P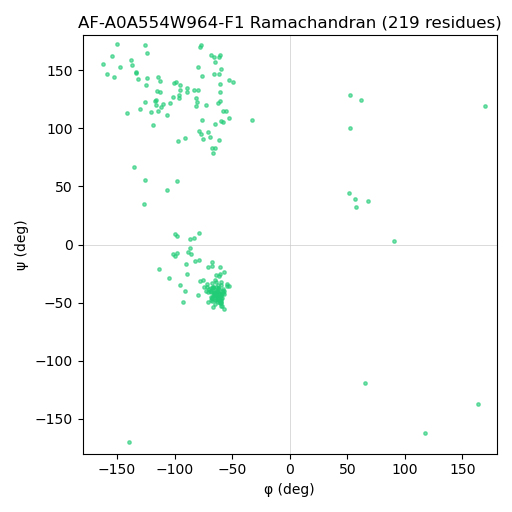rotein AF-A0A554W964-F1 (afdb_monomer)

Foldseek 3Di:
DDDDDDDDDPPPPPPPPPDPPPPPLDADDPVLLLVLLLQQLLVVLCCCCPVVVALAAEEEEAPDPNLVSNSVSVNVNSVVVVGHYHYDHDQALVSLLVSCVVPLVHQEYELSYDDPDDPVSSLSNVLSNLVSCLVSVRQHAYEYEPSCVVVQSLLVSVVVDVSSQVSQQPDQRYKYWDDPLVQQWIWIFRWGQHPVGIDGPDTPDIDRHDPSSSSSVVSND

Secondary structure (DSSP, 8-state):
-------------------------PPPPHHHHHHHHHHHHHHHHHHHHHTS--SS-EEEEES-HHHHHHHHHHHHHHHHTT---EEEEESSHHHHHHHHHHTTT-S-EEEE--TTS-HHHHHHHHHHHHHHHHHTT--S-EEEPHHHHHTTHHHHHHHH-HHHHHHHHT-S-EEEEEEETTTTEEEEEEEEEETTEEEEEEEEEEEEPPHHHHHHHHTT-

Structure (mmCIF, N/CA/C/O backbone):
data_AF-A0A554W964-F1
#
_entry.id   AF-A0A554W964-F1
#
loop_
_atom_site.group_PDB
_atom_site.id
_atom_site.type_symbol
_atom_site.label_atom_id
_atom_site.label_alt_id
_atom_site.label_comp_id
_atom_site.label_asym_id
_atom_site.label_entity_id
_atom_site.label_seq_id
_atom_site.pdbx_PDB_ins_code
_atom_site.Cartn_x
_atom_site.Cartn_y
_atom_site.Cartn_z
_atom_site.occupancy
_atom_site.B_iso_or_equiv
_atom_site.auth_seq_id
_atom_site.auth_comp_id
_atom_site.auth_asym_id
_atom_site.auth_atom_id
_atom_site.pdbx_PDB_model_num
ATOM 1 N N . MET A 1 1 ? 95.063 -21.681 -10.874 1.00 39.47 1 MET A N 1
ATOM 2 C CA . MET A 1 1 ? 93.617 -21.849 -11.147 1.00 39.47 1 MET A CA 1
ATOM 3 C C . MET A 1 1 ? 92.870 -20.907 -10.210 1.00 39.47 1 MET A C 1
ATOM 5 O O . MET A 1 1 ? 92.824 -21.172 -9.025 1.00 39.47 1 MET A O 1
ATOM 9 N N . ALA A 1 2 ? 92.632 -19.650 -10.588 1.00 40.03 2 ALA A N 1
ATOM 10 C CA . ALA A 1 2 ? 91.445 -19.199 -11.324 1.00 40.03 2 ALA A CA 1
ATOM 11 C C . ALA A 1 2 ? 90.130 -19.631 -10.646 1.00 40.03 2 ALA A C 1
ATOM 13 O O . ALA A 1 2 ? 89.716 -20.763 -10.838 1.00 40.03 2 ALA A O 1
ATOM 14 N N . PHE A 1 3 ? 89.471 -18.729 -9.909 1.00 36.38 3 PHE A N 1
ATOM 15 C CA . PHE A 1 3 ? 88.141 -18.246 -10.293 1.00 36.38 3 PHE A CA 1
ATOM 16 C C . PHE A 1 3 ? 87.825 -16.897 -9.637 1.00 36.38 3 PHE A C 1
ATOM 18 O O . PHE A 1 3 ? 88.310 -16.542 -8.568 1.00 36.38 3 PHE A O 1
ATOM 25 N N . ARG A 1 4 ? 87.068 -16.121 -10.400 1.00 39.47 4 ARG A N 1
ATOM 26 C CA . ARG A 1 4 ? 86.835 -14.682 -10.353 1.00 39.47 4 ARG A CA 1
ATOM 27 C C . ARG A 1 4 ? 85.360 -14.455 -9.982 1.00 39.47 4 ARG A C 1
ATOM 29 O O . ARG A 1 4 ? 84.527 -15.173 -10.512 1.00 39.47 4 ARG A O 1
ATOM 36 N N . VAL A 1 5 ? 85.103 -13.402 -9.194 1.00 40.41 5 VAL A N 1
ATOM 37 C CA . VAL A 1 5 ? 83.946 -12.465 -9.204 1.00 40.41 5 VAL A CA 1
ATOM 38 C C . VAL A 1 5 ? 82.524 -13.067 -9.165 1.00 40.41 5 VAL A C 1
ATOM 40 O O . VAL A 1 5 ? 82.147 -13.785 -10.078 1.00 40.41 5 VAL A O 1
ATOM 43 N N . ARG A 1 6 ? 81.659 -12.602 -8.243 1.00 38.16 6 ARG A N 1
ATOM 44 C CA . ARG A 1 6 ? 80.531 -11.689 -8.570 1.00 38.16 6 ARG A CA 1
ATOM 45 C C . ARG A 1 6 ? 79.514 -11.471 -7.441 1.00 38.16 6 ARG A C 1
ATOM 47 O O . ARG A 1 6 ? 78.820 -12.381 -7.023 1.00 38.16 6 ARG A O 1
ATOM 54 N N . THR A 1 7 ? 79.438 -10.185 -7.080 1.00 43.53 7 THR A N 1
ATOM 55 C CA . THR A 1 7 ? 78.242 -9.336 -6.922 1.00 43.53 7 THR A CA 1
ATOM 56 C C . THR A 1 7 ? 77.198 -9.707 -5.880 1.00 43.53 7 THR A C 1
ATOM 58 O O . THR A 1 7 ? 76.591 -10.770 -5.913 1.00 43.53 7 THR A O 1
ATOM 61 N N . GLY A 1 8 ? 76.950 -8.728 -5.009 1.00 42.34 8 GLY A N 1
ATOM 62 C CA . GLY A 1 8 ? 75.913 -8.763 -3.999 1.00 42.34 8 GLY A CA 1
ATOM 63 C C . GLY A 1 8 ? 74.500 -8.720 -4.568 1.00 42.34 8 GLY A C 1
ATOM 64 O O . GLY A 1 8 ? 74.263 -8.321 -5.707 1.00 42.34 8 GLY A O 1
ATOM 65 N N . ALA A 1 9 ? 73.567 -9.101 -3.708 1.00 40.53 9 ALA A N 1
ATOM 66 C CA . ALA A 1 9 ? 72.144 -8.933 -3.908 1.00 40.53 9 ALA A CA 1
ATOM 67 C C . ALA A 1 9 ? 71.622 -8.031 -2.784 1.00 40.53 9 ALA A C 1
ATOM 69 O O . ALA A 1 9 ? 71.473 -8.457 -1.641 1.00 40.53 9 ALA A O 1
ATOM 70 N N . VAL A 1 10 ? 71.376 -6.762 -3.113 1.00 46.19 10 VAL A N 1
ATOM 71 C CA . VAL A 1 10 ? 70.477 -5.902 -2.341 1.00 46.19 10 VAL A CA 1
ATOM 72 C C . VAL A 1 10 ? 69.065 -6.351 -2.704 1.00 46.19 10 VAL A C 1
ATOM 74 O O . VAL A 1 10 ? 68.608 -6.127 -3.823 1.00 46.19 10 VAL A O 1
ATOM 77 N N . ALA A 1 11 ? 68.390 -7.037 -1.785 1.00 42.22 11 ALA A N 1
ATOM 78 C CA . ALA A 1 11 ? 66.986 -7.389 -1.939 1.00 42.22 11 ALA A CA 1
ATOM 79 C C . ALA A 1 11 ? 66.125 -6.146 -1.658 1.00 42.22 11 ALA A C 1
ATOM 81 O O . ALA A 1 11 ? 65.818 -5.829 -0.511 1.00 42.22 11 ALA A O 1
ATOM 82 N N . LEU A 1 12 ? 65.762 -5.420 -2.717 1.00 40.25 12 LEU A N 1
ATOM 83 C CA . LEU A 1 12 ? 64.755 -4.365 -2.670 1.00 40.25 12 LEU A CA 1
ATOM 84 C C . LEU A 1 12 ? 63.370 -5.033 -2.681 1.00 40.25 12 LEU A C 1
ATOM 86 O O . LEU A 1 12 ? 62.868 -5.432 -3.732 1.00 40.25 12 LEU A O 1
ATOM 90 N N . ALA A 1 13 ? 62.758 -5.203 -1.511 1.00 45.16 13 ALA A N 1
ATOM 91 C CA . ALA A 1 13 ? 61.378 -5.664 -1.417 1.00 45.16 13 ALA A CA 1
ATOM 92 C C . ALA A 1 13 ? 60.424 -4.510 -1.781 1.00 45.16 13 ALA A C 1
ATOM 94 O O . ALA A 1 13 ? 60.013 -3.732 -0.923 1.00 45.16 13 ALA A O 1
ATOM 95 N N . LEU A 1 14 ? 60.070 -4.398 -3.067 1.00 43.66 14 LEU A N 1
ATOM 96 C CA . LEU A 1 14 ? 58.871 -3.674 -3.494 1.00 43.66 14 LEU A CA 1
ATOM 97 C C . LEU A 1 14 ? 57.641 -4.467 -3.033 1.00 43.66 14 LEU A C 1
ATOM 99 O O . LEU A 1 14 ? 57.153 -5.359 -3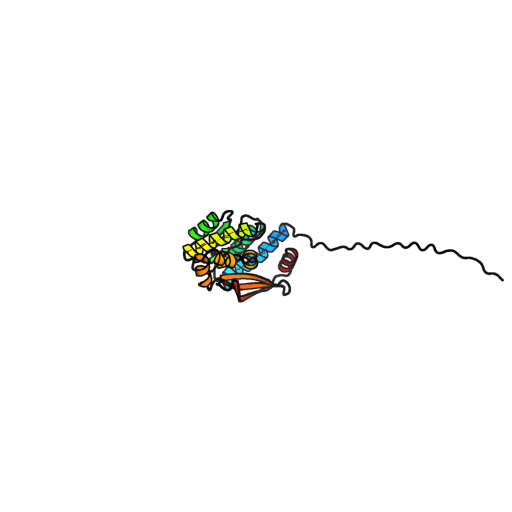.725 1.00 43.66 14 LEU A O 1
ATOM 103 N N . GLY A 1 15 ? 57.140 -4.139 -1.845 1.00 42.22 15 GLY A N 1
ATOM 104 C CA . GLY A 1 15 ? 55.806 -4.539 -1.419 1.00 42.22 15 GLY A CA 1
ATOM 105 C C . GLY A 1 15 ? 54.770 -3.751 -2.212 1.00 42.22 15 GLY A C 1
ATOM 106 O O . GLY A 1 15 ? 54.468 -2.608 -1.880 1.00 42.22 15 GLY A O 1
ATOM 107 N N . ALA A 1 16 ? 54.247 -4.355 -3.278 1.00 47.88 16 ALA A N 1
ATOM 108 C CA . ALA A 1 16 ? 53.088 -3.856 -3.998 1.00 47.88 16 ALA A CA 1
ATOM 109 C C . ALA A 1 16 ? 51.889 -3.788 -3.039 1.00 47.88 16 ALA A C 1
ATOM 111 O O . ALA A 1 16 ? 51.298 -4.809 -2.688 1.00 47.88 16 ALA A O 1
ATOM 112 N N . ALA A 1 17 ? 51.521 -2.576 -2.625 1.00 47.28 17 ALA A N 1
ATOM 113 C CA . ALA A 1 17 ? 50.208 -2.299 -2.065 1.00 47.28 17 ALA A CA 1
ATOM 114 C C . ALA A 1 17 ? 49.180 -2.461 -3.195 1.00 47.28 17 ALA A C 1
ATOM 116 O O . ALA A 1 17 ? 48.818 -1.506 -3.882 1.00 47.28 17 ALA A O 1
ATOM 117 N N . LEU A 1 18 ? 48.761 -3.704 -3.439 1.00 46.91 18 LEU A N 1
ATOM 118 C CA . LEU A 1 18 ? 47.595 -3.991 -4.259 1.00 46.91 18 LEU A CA 1
ATOM 119 C C . LEU A 1 18 ? 46.381 -3.431 -3.527 1.00 46.91 18 LEU A C 1
ATOM 121 O O . LEU A 1 18 ? 45.923 -3.963 -2.518 1.00 46.91 18 LEU A O 1
ATOM 125 N N . LEU A 1 19 ? 45.934 -2.297 -4.058 1.00 44.75 19 LEU A N 1
ATOM 126 C CA . LEU A 1 19 ? 44.661 -1.643 -3.830 1.00 44.75 19 LEU A CA 1
ATOM 127 C C . LEU A 1 19 ? 43.575 -2.693 -3.586 1.00 44.75 19 LEU A C 1
ATOM 129 O O . LEU A 1 19 ? 43.117 -3.362 -4.514 1.00 44.75 19 LEU A O 1
ATOM 133 N N . ALA A 1 20 ? 43.145 -2.810 -2.333 1.00 45.75 20 ALA A N 1
ATOM 134 C CA . ALA A 1 20 ? 41.862 -3.396 -1.999 1.00 45.75 20 ALA A CA 1
ATOM 135 C C . ALA A 1 20 ? 40.784 -2.478 -2.592 1.00 45.75 20 ALA A C 1
ATOM 137 O O . ALA A 1 20 ? 40.263 -1.581 -1.933 1.00 45.75 20 ALA A O 1
ATOM 138 N N . GLY A 1 21 ? 40.504 -2.664 -3.882 1.00 40.25 21 GLY A N 1
ATOM 139 C CA . GLY A 1 21 ? 39.352 -2.103 -4.561 1.00 40.25 21 GLY A CA 1
ATOM 140 C C . GLY A 1 21 ? 38.104 -2.756 -3.993 1.00 40.25 21 GLY A C 1
ATOM 141 O O . GLY A 1 21 ? 37.547 -3.672 -4.590 1.00 40.25 21 GLY A O 1
ATOM 142 N N . GLY A 1 22 ? 37.680 -2.302 -2.814 1.00 41.16 22 GLY A N 1
ATOM 143 C CA . GLY A 1 22 ? 36.314 -2.496 -2.372 1.00 41.16 22 GLY A CA 1
ATOM 144 C C . GLY A 1 22 ? 35.431 -1.847 -3.424 1.00 41.16 22 GLY A C 1
ATOM 145 O O . GLY A 1 22 ? 35.386 -0.623 -3.524 1.00 41.16 22 GLY A O 1
ATOM 146 N N . ALA A 1 23 ? 34.784 -2.659 -4.257 1.00 44.94 23 ALA A N 1
ATOM 147 C CA . ALA A 1 23 ? 33.728 -2.196 -5.133 1.00 44.94 23 ALA A CA 1
ATOM 148 C C . ALA A 1 23 ? 32.614 -1.646 -4.235 1.00 44.94 23 ALA A C 1
ATOM 150 O O . ALA A 1 23 ? 31.741 -2.382 -3.780 1.00 44.94 23 ALA A O 1
ATOM 151 N N . HIS A 1 24 ? 32.676 -0.352 -3.916 1.00 50.84 24 HIS A N 1
ATOM 152 C CA . HIS A 1 24 ? 31.538 0.349 -3.356 1.00 50.84 24 HIS A CA 1
ATOM 153 C C . HIS A 1 24 ? 30.412 0.193 -4.368 1.00 50.84 24 HIS A C 1
ATOM 155 O O . HIS A 1 24 ? 30.527 0.652 -5.505 1.00 50.84 24 HIS A O 1
ATOM 161 N N . ALA A 1 25 ? 29.350 -0.509 -3.972 1.00 60.88 25 ALA A N 1
ATOM 162 C CA . ALA A 1 25 ? 28.133 -0.577 -4.757 1.00 60.88 25 ALA A CA 1
ATOM 163 C C . ALA A 1 25 ? 27.708 0.865 -5.055 1.00 60.88 25 ALA A C 1
ATOM 165 O O . ALA A 1 25 ? 27.349 1.619 -4.152 1.00 60.88 25 ALA A O 1
ATOM 166 N N . GLN A 1 26 ? 27.845 1.277 -6.316 1.00 73.62 26 GLN A N 1
ATOM 167 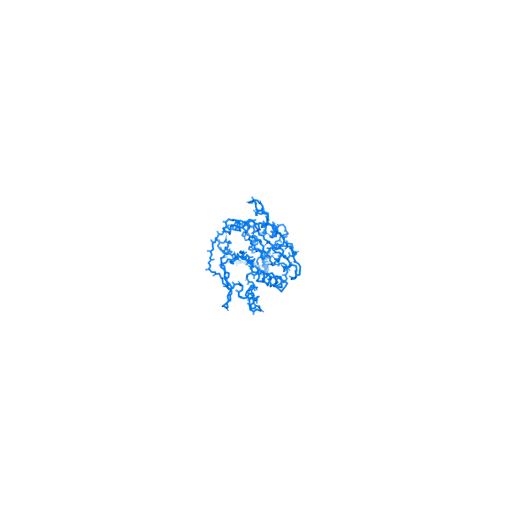C CA . GLN A 1 26 ? 27.566 2.646 -6.715 1.00 73.62 26 GLN A CA 1
ATOM 168 C C . GLN A 1 26 ? 26.091 2.935 -6.438 1.00 73.62 26 GLN A C 1
ATOM 170 O O . GLN A 1 26 ? 25.212 2.242 -6.976 1.00 73.62 26 GLN A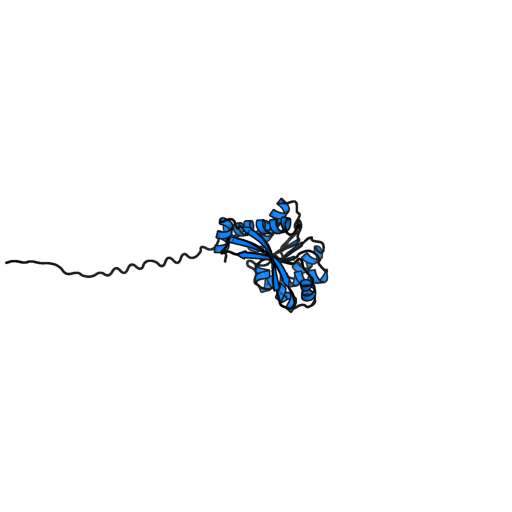 O 1
ATOM 175 N N . ALA A 1 27 ? 25.839 3.958 -5.615 1.00 84.31 27 ALA A N 1
ATOM 176 C CA . ALA A 1 27 ? 24.499 4.448 -5.330 1.00 84.31 27 ALA A CA 1
ATOM 177 C C . ALA A 1 27 ? 23.739 4.667 -6.645 1.00 84.31 27 ALA A C 1
ATOM 179 O O . ALA A 1 27 ? 24.317 5.110 -7.642 1.00 84.31 27 ALA A O 1
ATOM 180 N N . LEU A 1 28 ? 22.453 4.316 -6.667 1.00 90.44 28 LEU A N 1
ATOM 181 C CA . LEU A 1 28 ? 21.643 4.502 -7.867 1.00 90.44 28 LEU A CA 1
ATOM 182 C C . LEU A 1 28 ? 21.598 5.990 -8.242 1.00 90.44 28 LEU A C 1
ATOM 184 O O . LEU A 1 28 ? 21.270 6.834 -7.404 1.00 90.44 28 LEU A O 1
ATOM 188 N N . SER A 1 29 ? 21.857 6.292 -9.513 1.00 93.38 29 SER A N 1
ATOM 189 C CA . SER A 1 29 ? 21.588 7.608 -10.097 1.00 93.38 29 SER A CA 1
ATOM 190 C C . SER A 1 29 ? 20.097 7.954 -10.016 1.00 93.38 29 SER A C 1
ATOM 192 O O . SER A 1 29 ? 19.249 7.077 -9.855 1.00 93.38 29 SER A O 1
ATOM 194 N N . LEU A 1 30 ? 19.737 9.230 -10.182 1.00 91.00 30 LEU A N 1
ATOM 195 C CA . LEU A 1 30 ? 18.331 9.648 -10.144 1.00 91.00 30 LEU A CA 1
ATOM 196 C C . LEU A 1 30 ? 17.466 8.907 -11.182 1.00 91.00 30 LEU A C 1
ATOM 198 O O . LEU A 1 30 ? 16.373 8.443 -10.859 1.00 91.00 30 LEU A O 1
ATOM 202 N N . GLY A 1 31 ? 17.977 8.734 -12.405 1.00 94.06 31 GLY A N 1
ATOM 203 C CA . GLY A 1 31 ? 17.284 7.979 -13.453 1.00 94.06 31 GLY A CA 1
ATOM 204 C C . GLY A 1 31 ? 17.087 6.508 -13.083 1.00 94.06 31 GLY A C 1
ATOM 205 O O . GLY A 1 31 ? 16.008 5.960 -13.284 1.00 94.06 31 GLY A O 1
ATOM 206 N N . GLU A 1 32 ? 18.088 5.880 -12.465 1.00 95.50 32 GLU A N 1
ATOM 207 C CA . GLU A 1 32 ? 17.987 4.509 -11.952 1.00 95.50 32 GLU A CA 1
ATOM 208 C C . GLU A 1 32 ? 17.003 4.395 -10.785 1.00 95.50 32 GLU A C 1
ATOM 210 O O . GLU A 1 32 ? 16.259 3.414 -10.696 1.00 95.50 32 GLU A O 1
ATOM 215 N N . GLN A 1 33 ? 16.952 5.410 -9.916 1.00 93.31 33 GLN A N 1
ATOM 216 C CA . GLN A 1 33 ? 15.963 5.467 -8.850 1.00 93.31 33 GLN A CA 1
ATOM 217 C C . GLN A 1 33 ? 14.554 5.479 -9.465 1.00 93.31 33 GLN A C 1
ATOM 219 O O . GLN A 1 33 ? 13.736 4.635 -9.103 1.00 93.31 33 GLN A O 1
ATOM 224 N N . PHE A 1 34 ? 14.267 6.345 -10.437 1.00 94.94 34 PHE A N 1
ATOM 225 C CA . PHE A 1 34 ? 12.952 6.365 -11.086 1.00 94.94 34 PHE A CA 1
ATOM 226 C C . PHE A 1 34 ? 12.662 5.109 -11.908 1.00 94.94 34 PHE A C 1
ATOM 228 O O . PHE A 1 34 ? 11.548 4.597 -11.834 1.00 94.94 34 PHE A O 1
ATOM 235 N N . ALA A 1 35 ? 13.652 4.540 -12.597 1.00 96.56 35 ALA A N 1
ATOM 236 C CA . ALA A 1 35 ? 13.484 3.285 -13.324 1.00 96.56 35 ALA A CA 1
ATOM 237 C C . ALA A 1 35 ? 13.065 2.136 -12.393 1.00 96.56 35 ALA A C 1
ATOM 239 O O . ALA A 1 35 ? 12.134 1.398 -12.709 1.00 96.56 35 ALA A O 1
ATOM 240 N N . LEU A 1 36 ? 13.684 2.016 -11.211 1.00 94.9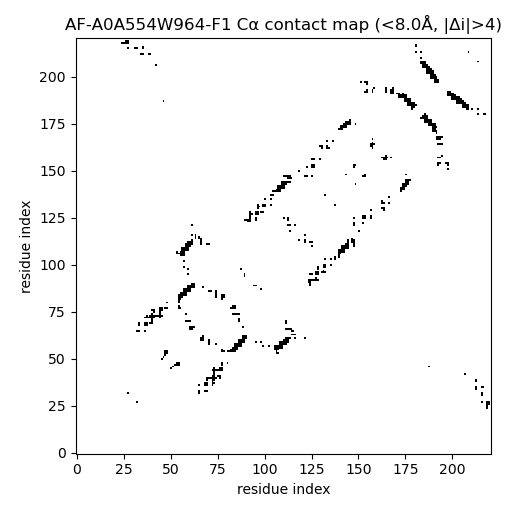4 36 LEU A N 1
ATOM 241 C CA . LEU A 1 36 ? 13.291 1.024 -10.205 1.00 94.94 36 LEU A CA 1
ATOM 242 C C . LEU A 1 36 ? 11.814 1.175 -9.801 1.00 94.94 36 LEU A C 1
ATOM 244 O O . LEU A 1 36 ? 11.111 0.174 -9.642 1.00 94.94 36 LEU A O 1
ATOM 248 N N . ARG A 1 37 ? 11.325 2.412 -9.655 1.00 95.25 37 ARG A N 1
ATOM 249 C CA . ARG A 1 37 ? 9.938 2.691 -9.246 1.00 95.25 37 ARG A CA 1
ATOM 250 C C . ARG A 1 37 ? 8.971 2.504 -10.403 1.00 95.25 37 ARG A C 1
ATOM 252 O O . ARG A 1 37 ? 7.874 2.024 -10.163 1.00 95.25 37 ARG A O 1
ATOM 259 N N . GLY A 1 38 ? 9.411 2.762 -11.632 1.00 96.50 38 GLY A N 1
ATOM 260 C CA . GLY A 1 38 ? 8.704 2.386 -12.852 1.00 96.50 38 GLY A CA 1
ATOM 261 C C . GLY A 1 38 ? 8.451 0.881 -12.920 1.00 96.50 38 GLY A C 1
ATOM 262 O O . GLY A 1 38 ? 7.299 0.469 -12.994 1.00 96.50 38 GLY A O 1
ATOM 263 N N . TYR A 1 39 ? 9.499 0.054 -12.808 1.00 95.69 39 TYR A N 1
ATOM 264 C CA . TYR A 1 39 ? 9.343 -1.409 -12.816 1.00 95.69 39 TYR A CA 1
ATOM 265 C C . TYR A 1 39 ? 8.463 -1.902 -11.665 1.00 95.69 39 TYR A C 1
ATOM 267 O O . TYR A 1 39 ? 7.526 -2.667 -11.875 1.00 95.69 39 TYR A O 1
ATOM 275 N N . THR A 1 40 ? 8.741 -1.438 -10.445 1.00 94.31 40 THR A N 1
ATOM 276 C CA . THR A 1 40 ? 8.002 -1.873 -9.252 1.00 94.31 40 THR A CA 1
ATOM 277 C C . THR A 1 40 ? 6.538 -1.431 -9.310 1.00 94.31 40 THR A C 1
ATOM 279 O O . THR A 1 40 ? 5.640 -2.206 -8.989 1.00 94.31 40 THR A O 1
ATOM 282 N N . GLY A 1 41 ? 6.283 -0.198 -9.750 1.00 95.31 41 GLY A N 1
ATOM 283 C CA . GLY A 1 41 ? 4.940 0.352 -9.871 1.00 95.31 41 GLY A CA 1
ATOM 284 C C . GLY A 1 41 ? 4.136 -0.323 -10.972 1.00 95.31 41 GLY A C 1
ATOM 285 O O . GLY A 1 41 ? 2.987 -0.677 -10.740 1.00 95.31 41 GLY A O 1
ATOM 286 N N . GLN A 1 42 ? 4.750 -0.610 -12.121 1.00 95.50 42 GLN A N 1
ATOM 287 C CA . GLN A 1 42 ? 4.118 -1.388 -13.187 1.00 95.50 42 GLN A CA 1
ATOM 288 C C . GLN A 1 42 ? 3.754 -2.805 -12.721 1.00 95.50 42 GLN A C 1
ATOM 290 O O . GLN A 1 42 ? 2.649 -3.283 -12.993 1.00 95.50 42 GLN A O 1
ATOM 295 N N . ALA A 1 43 ? 4.635 -3.469 -11.971 1.00 93.81 43 ALA A N 1
ATOM 296 C CA . ALA A 1 43 ? 4.333 -4.781 -11.413 1.00 93.81 43 ALA A CA 1
ATOM 297 C C . ALA A 1 43 ? 3.145 -4.710 -10.438 1.00 93.81 43 ALA A C 1
ATOM 299 O O . ALA A 1 43 ? 2.182 -5.460 -10.586 1.00 93.81 43 ALA A O 1
ATOM 300 N N . PHE A 1 44 ? 3.159 -3.777 -9.481 1.00 93.12 44 PHE A N 1
ATOM 301 C CA . PHE A 1 44 ? 2.097 -3.674 -8.472 1.00 93.12 44 PHE A CA 1
ATOM 302 C C . PHE A 1 44 ? 0.771 -3.147 -9.022 1.00 93.12 44 PHE A C 1
ATOM 304 O O . PHE A 1 44 ? -0.279 -3.630 -8.608 1.00 93.12 44 PHE A O 1
ATOM 311 N N . GLY A 1 45 ? 0.790 -2.235 -9.995 1.00 94.62 45 GLY A N 1
ATOM 312 C CA . GLY A 1 45 ? -0.418 -1.831 -10.715 1.00 94.62 45 GLY A CA 1
ATOM 313 C C . GLY A 1 45 ? -1.037 -3.000 -11.487 1.00 94.62 45 GLY A C 1
ATOM 314 O O . GLY A 1 45 ? -2.253 -3.167 -11.486 1.00 94.62 45 GLY A O 1
ATOM 315 N N . SER A 1 46 ? -0.209 -3.877 -12.070 1.00 93.25 46 SER A N 1
ATOM 316 C CA . SER A 1 46 ? -0.706 -5.094 -12.729 1.00 93.25 46 SER A CA 1
ATOM 317 C C . SER A 1 46 ? -1.289 -6.087 -11.730 1.00 93.25 46 SER A C 1
ATOM 319 O O . SER A 1 46 ? -2.344 -6.646 -11.986 1.00 93.25 46 SER A O 1
ATOM 321 N N . VAL A 1 47 ? -0.661 -6.260 -10.566 1.00 91.00 47 VAL A N 1
ATOM 322 C CA . VAL A 1 47 ? -1.210 -7.081 -9.475 1.00 91.00 47 VAL A CA 1
ATOM 323 C C . VAL A 1 47 ? -2.576 -6.555 -9.028 1.00 91.00 47 VAL A C 1
ATOM 325 O O . VAL A 1 47 ? -3.517 -7.333 -8.901 1.00 91.00 47 VAL A O 1
ATOM 328 N N . MET A 1 48 ? -2.721 -5.245 -8.825 1.00 93.06 48 MET A N 1
ATOM 329 C CA . MET A 1 48 ? -4.007 -4.660 -8.437 1.00 93.06 48 MET A CA 1
ATOM 330 C C . MET A 1 48 ? -5.093 -4.936 -9.486 1.00 93.06 48 MET A C 1
ATOM 332 O O . MET A 1 48 ? -6.143 -5.480 -9.145 1.00 93.06 48 MET A O 1
ATOM 336 N N . ALA A 1 49 ? -4.817 -4.672 -10.763 1.00 93.31 49 ALA A N 1
ATOM 337 C CA . ALA A 1 49 ? -5.796 -4.904 -11.822 1.00 93.31 49 ALA A CA 1
ATOM 338 C C . ALA A 1 49 ? -6.091 -6.391 -12.069 1.00 93.31 49 ALA A C 1
ATOM 340 O O . ALA A 1 49 ? -7.245 -6.792 -12.204 1.00 93.31 49 ALA A O 1
ATOM 341 N N . ASP A 1 50 ? -5.060 -7.231 -12.132 1.00 91.31 50 ASP A N 1
ATOM 342 C CA . ASP A 1 50 ? -5.195 -8.597 -12.635 1.00 91.31 50 ASP A CA 1
ATOM 343 C C . ASP A 1 50 ? -5.513 -9.597 -11.527 1.00 91.31 50 ASP A C 1
ATOM 345 O O . ASP A 1 50 ? -6.330 -10.494 -11.742 1.00 91.31 50 ASP A O 1
ATOM 349 N N . LEU A 1 51 ? -4.892 -9.446 -10.355 1.00 87.62 51 LEU A N 1
ATOM 350 C CA . LEU A 1 51 ? -5.065 -10.355 -9.222 1.00 87.62 51 LEU A CA 1
ATOM 351 C C . LEU A 1 51 ? -6.168 -9.871 -8.284 1.00 87.62 51 LEU A C 1
ATOM 353 O O . LEU A 1 51 ? -7.050 -10.649 -7.932 1.00 87.62 51 LEU A O 1
ATOM 357 N N . MET A 1 52 ? -6.128 -8.596 -7.885 1.00 88.56 52 MET A N 1
ATOM 358 C CA . MET A 1 52 ? -7.121 -8.043 -6.956 1.00 88.56 52 MET A CA 1
ATOM 359 C C . MET A 1 52 ? -8.419 -7.631 -7.660 1.00 88.56 52 MET A C 1
ATOM 361 O O . MET A 1 52 ? -9.419 -7.425 -6.980 1.00 88.56 52 MET A O 1
ATOM 365 N N . LYS A 1 53 ? -8.416 -7.542 -9.001 1.00 92.06 53 LYS A N 1
ATOM 366 C CA . LYS A 1 53 ? -9.541 -7.047 -9.815 1.00 92.06 53 LYS A CA 1
ATOM 367 C C . LYS A 1 53 ? -9.966 -5.629 -9.423 1.00 92.06 53 LYS A C 1
ATOM 369 O O . LYS A 1 53 ? -11.150 -5.314 -9.386 1.00 92.06 53 LYS A O 1
ATOM 374 N N . VAL A 1 54 ? -8.976 -4.787 -9.128 1.00 92.50 54 VAL A N 1
ATOM 375 C CA . VAL A 1 54 ? -9.142 -3.381 -8.750 1.00 92.50 54 VAL A CA 1
ATOM 376 C C . VAL A 1 54 ? -8.495 -2.509 -9.820 1.00 92.50 54 VAL A C 1
ATOM 378 O O . VAL A 1 54 ? -7.287 -2.581 -10.036 1.00 92.50 54 VAL A O 1
ATOM 381 N N . ASP A 1 55 ? -9.284 -1.648 -10.447 1.00 89.00 55 ASP A N 1
ATOM 382 C CA . ASP A 1 55 ? -8.853 -0.737 -11.509 1.00 89.00 55 ASP A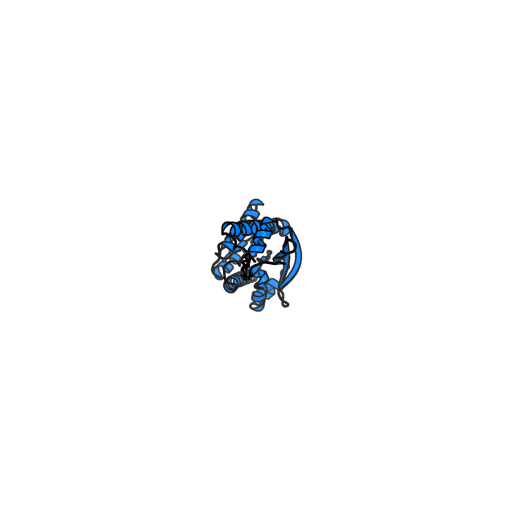 CA 1
ATOM 383 C C . ASP A 1 55 ? -8.726 0.727 -11.042 1.00 89.00 55 ASP A C 1
ATOM 385 O O . ASP A 1 55 ? -7.857 1.449 -11.531 1.00 89.00 55 ASP A O 1
ATOM 389 N N . SER A 1 56 ? -9.506 1.148 -10.041 1.00 95.50 56 SER A N 1
ATOM 390 C CA . SER A 1 56 ? -9.553 2.548 -9.579 1.00 95.50 56 SER A CA 1
ATOM 391 C C . SER A 1 56 ? -9.302 2.740 -8.074 1.00 95.50 56 SER A C 1
ATOM 393 O O . SER A 1 56 ? -10.137 3.314 -7.376 1.00 95.50 56 SER A O 1
ATOM 395 N N . PRO A 1 57 ? -8.172 2.262 -7.518 1.00 97.62 57 PRO A N 1
ATOM 396 C CA . PRO A 1 57 ? -7.849 2.440 -6.104 1.00 97.62 57 PRO A CA 1
ATOM 397 C C . PRO A 1 57 ? -7.631 3.910 -5.720 1.00 97.62 57 PRO A C 1
ATOM 399 O O . PRO A 1 57 ? -7.186 4.727 -6.530 1.00 97.62 57 PRO A O 1
ATOM 402 N N . LEU A 1 58 ? -7.813 4.208 -4.433 1.00 98.56 58 LEU A N 1
ATOM 403 C CA . LEU A 1 58 ? -7.163 5.343 -3.786 1.00 98.56 58 LEU A CA 1
ATOM 404 C C . LEU A 1 58 ? -5.732 4.941 -3.404 1.00 98.56 58 LEU A C 1
ATOM 406 O O . LEU A 1 58 ? -5.526 4.033 -2.599 1.00 98.56 58 LEU A O 1
ATOM 410 N N . ILE A 1 59 ? -4.739 5.638 -3.944 1.00 98.50 59 ILE A N 1
ATOM 411 C CA . ILE A 1 59 ? -3.320 5.462 -3.642 1.00 98.50 59 ILE A CA 1
ATOM 412 C C . ILE A 1 59 ? -2.855 6.641 -2.789 1.00 98.50 59 ILE A C 1
ATOM 414 O O . ILE A 1 59 ? -2.751 7.770 -3.267 1.00 98.50 59 ILE A O 1
ATOM 418 N N . LEU A 1 60 ? -2.545 6.370 -1.525 1.00 98.50 60 LEU A N 1
ATOM 419 C CA . LEU A 1 60 ? -1.967 7.344 -0.609 1.00 98.50 60 LEU A CA 1
ATOM 420 C C . LEU A 1 60 ? -0.448 7.219 -0.592 1.00 98.50 60 LEU A C 1
ATOM 422 O O . LEU A 1 60 ? 0.088 6.122 -0.453 1.00 98.50 60 LEU A O 1
ATOM 426 N N . THR A 1 61 ? 0.249 8.343 -0.702 1.00 97.62 61 THR A N 1
ATOM 427 C CA . THR A 1 61 ? 1.716 8.412 -0.655 1.00 97.62 61 THR A CA 1
ATOM 428 C C . THR A 1 61 ? 2.167 9.599 0.187 1.00 97.62 61 THR A C 1
ATOM 430 O O . THR A 1 61 ? 1.420 10.558 0.368 1.00 97.62 61 THR A O 1
ATOM 433 N N . ASN A 1 62 ? 3.405 9.565 0.683 1.00 94.12 62 ASN A N 1
ATOM 434 C CA . ASN A 1 62 ? 4.050 10.778 1.190 1.00 94.12 62 ASN A CA 1
ATOM 435 C C . ASN A 1 62 ? 4.545 11.660 0.025 1.00 94.12 62 ASN A C 1
ATOM 437 O O . ASN A 1 62 ? 4.554 11.233 -1.131 1.00 94.12 62 ASN A O 1
ATOM 441 N N . GLN A 1 63 ? 4.994 12.878 0.335 1.00 92.75 63 GLN A N 1
ATOM 442 C CA . GLN A 1 63 ? 5.476 13.860 -0.651 1.00 92.75 63 GLN A CA 1
ATOM 443 C C . GLN A 1 63 ? 6.915 13.618 -1.152 1.00 92.75 63 GLN A C 1
ATOM 445 O O . GLN A 1 63 ? 7.484 14.462 -1.844 1.00 92.75 63 GLN A O 1
ATOM 450 N N . THR A 1 64 ? 7.535 12.478 -0.833 1.00 91.38 64 THR A N 1
ATOM 451 C CA . THR A 1 64 ? 8.905 12.194 -1.290 1.00 91.38 64 THR A CA 1
ATOM 452 C C . THR A 1 64 ? 8.921 11.787 -2.760 1.00 91.38 64 THR A C 1
ATOM 454 O O . THR A 1 64 ? 8.023 11.092 -3.237 1.00 91.38 64 THR A O 1
ATOM 457 N N . SER A 1 65 ? 9.968 12.168 -3.496 1.00 89.19 65 SER A N 1
ATOM 458 C CA . SER A 1 65 ? 10.064 11.886 -4.936 1.00 89.19 65 SER A CA 1
ATOM 459 C C . SER A 1 65 ? 10.035 10.384 -5.242 1.00 89.19 65 SER A C 1
ATOM 461 O O . SER A 1 65 ? 9.441 9.946 -6.229 1.00 89.19 65 SER A O 1
ATOM 463 N N . ILE A 1 66 ? 10.625 9.565 -4.370 1.00 90.69 66 ILE A N 1
ATOM 464 C CA . ILE A 1 66 ? 10.647 8.109 -4.513 1.00 90.69 66 ILE A CA 1
ATOM 465 C C . ILE A 1 66 ? 9.254 7.488 -4.328 1.00 90.69 66 ILE A C 1
ATOM 467 O O . ILE A 1 66 ? 8.855 6.664 -5.148 1.00 90.69 66 ILE A O 1
ATOM 471 N N . CYS A 1 67 ? 8.501 7.850 -3.288 1.00 91.25 67 CYS A N 1
ATOM 472 C CA . CYS A 1 67 ? 7.170 7.268 -3.088 1.00 91.25 67 CYS A CA 1
ATOM 473 C C . CYS A 1 67 ? 6.162 7.806 -4.106 1.00 91.25 67 CYS A C 1
ATOM 475 O O . CYS A 1 67 ? 5.420 7.018 -4.688 1.00 91.25 67 CYS A O 1
ATOM 477 N N . SER A 1 68 ? 6.221 9.102 -4.422 1.00 92.38 68 SER A N 1
ATOM 478 C CA . SER A 1 68 ? 5.377 9.707 -5.455 1.00 92.38 68 SER A CA 1
ATOM 479 C C . SER A 1 68 ? 5.632 9.107 -6.839 1.00 92.38 68 SER A C 1
ATOM 481 O O . SER A 1 68 ? 4.679 8.823 -7.560 1.00 92.38 68 SER A O 1
ATOM 483 N N . SER A 1 69 ? 6.892 8.839 -7.211 1.00 94.94 69 SER A N 1
ATOM 484 C CA . SER A 1 69 ? 7.195 8.169 -8.490 1.00 94.94 69 SER A CA 1
ATOM 485 C C . SER A 1 69 ? 6.699 6.722 -8.531 1.00 94.94 69 SER A C 1
ATOM 487 O O . SER A 1 69 ? 6.208 6.283 -9.569 1.00 94.94 69 SER A O 1
ATOM 489 N N . LEU A 1 70 ? 6.760 5.988 -7.413 1.00 95.81 70 LEU A N 1
ATOM 490 C CA . LEU A 1 70 ? 6.177 4.647 -7.316 1.00 95.81 70 LEU A CA 1
ATOM 491 C C . LEU A 1 70 ? 4.651 4.688 -7.456 1.00 95.81 70 LEU A C 1
ATOM 493 O O . LEU A 1 70 ? 4.101 3.963 -8.280 1.00 95.81 70 LEU A O 1
ATOM 497 N N . ALA A 1 71 ? 3.980 5.543 -6.682 1.00 97.00 71 ALA A N 1
ATOM 498 C CA . ALA A 1 71 ? 2.530 5.706 -6.721 1.00 97.00 71 ALA A CA 1
ATOM 499 C C . ALA A 1 71 ? 2.047 6.133 -8.116 1.00 97.00 71 ALA A C 1
ATOM 501 O O . ALA A 1 71 ? 1.097 5.558 -8.644 1.00 97.00 71 ALA A O 1
ATOM 502 N N . GLY A 1 72 ? 2.753 7.072 -8.753 1.00 97.38 72 GLY A N 1
ATOM 503 C CA . GLY A 1 72 ? 2.486 7.490 -10.127 1.00 97.38 72 GLY A CA 1
ATOM 504 C C . GLY A 1 72 ? 2.661 6.356 -11.141 1.00 97.38 72 GLY A C 1
ATOM 505 O O . GLY A 1 72 ? 1.808 6.180 -12.004 1.00 97.38 72 GLY A O 1
ATOM 506 N N . ALA A 1 73 ? 3.711 5.538 -11.021 1.00 97.75 73 ALA A N 1
ATOM 507 C CA . ALA A 1 73 ? 3.917 4.384 -11.901 1.00 97.75 73 ALA A CA 1
ATOM 508 C C . ALA A 1 73 ? 2.848 3.291 -11.712 1.00 97.75 73 ALA A C 1
ATOM 510 O O . ALA A 1 73 ? 2.408 2.690 -12.691 1.00 97.75 73 ALA A O 1
ATOM 511 N N . MET A 1 74 ? 2.396 3.058 -10.473 1.00 97.50 74 MET A N 1
ATOM 512 C CA . MET A 1 74 ? 1.254 2.177 -10.194 1.00 97.50 74 MET A CA 1
ATOM 513 C C . MET A 1 74 ? -0.017 2.697 -10.866 1.00 97.50 74 MET A C 1
ATOM 515 O O . MET A 1 74 ? -0.689 1.949 -11.574 1.00 97.50 74 MET A O 1
ATOM 519 N N . ALA A 1 75 ? -0.313 3.987 -10.686 1.00 97.88 75 ALA A N 1
ATOM 520 C CA . ALA A 1 75 ? -1.474 4.630 -11.284 1.00 97.88 75 ALA A CA 1
ATOM 521 C C . ALA A 1 75 ? -1.433 4.586 -12.818 1.00 97.88 75 ALA A C 1
ATOM 523 O O . ALA A 1 75 ? -2.423 4.228 -13.447 1.00 97.88 75 ALA A O 1
ATOM 524 N N . ALA A 1 76 ? -0.278 4.870 -13.425 1.00 98.06 76 ALA A N 1
ATOM 525 C CA . ALA A 1 76 ? -0.101 4.817 -14.874 1.00 98.06 76 ALA A CA 1
ATOM 526 C C . ALA A 1 76 ? -0.396 3.422 -15.444 1.00 98.06 76 ALA A C 1
ATOM 528 O O . ALA A 1 76 ? -1.036 3.304 -16.487 1.00 98.06 76 ALA A O 1
ATOM 529 N N . GLN A 1 77 ? 0.016 2.360 -14.746 1.00 97.50 77 GLN A N 1
ATOM 530 C CA . GLN A 1 77 ? -0.286 0.995 -15.171 1.00 97.50 77 GLN A CA 1
ATOM 531 C C . GLN A 1 77 ? -1.778 0.657 -15.062 1.00 97.50 77 GLN A C 1
ATOM 533 O O . GLN A 1 77 ? -2.312 -0.041 -15.921 1.00 97.50 77 GLN A O 1
ATOM 538 N N . LEU A 1 78 ? -2.454 1.143 -14.022 1.00 97.62 78 LEU A N 1
ATOM 539 C CA . LEU A 1 78 ? -3.900 0.971 -13.864 1.00 97.62 78 LEU A CA 1
ATOM 540 C C . LEU A 1 78 ? -4.670 1.719 -14.961 1.00 97.62 78 LEU A C 1
ATOM 542 O O . LEU A 1 78 ? -5.567 1.145 -15.573 1.00 97.62 78 LEU A O 1
ATOM 546 N N . VAL A 1 79 ? -4.251 2.945 -15.292 1.00 97.94 79 VAL A N 1
ATOM 547 C CA . VAL A 1 79 ? -4.785 3.714 -16.431 1.00 97.94 79 VAL A CA 1
ATOM 548 C C . VAL A 1 79 ? -4.576 2.972 -17.749 1.00 97.94 79 VAL A C 1
ATOM 550 O O . VAL A 1 79 ? -5.506 2.858 -18.542 1.00 97.94 79 VAL A O 1
ATOM 553 N N . ALA A 1 80 ? -3.394 2.390 -17.973 1.00 97.19 80 ALA A N 1
ATOM 554 C CA . ALA A 1 80 ? -3.123 1.581 -19.164 1.00 97.19 80 ALA A CA 1
ATOM 555 C C . ALA A 1 80 ? -4.037 0.343 -19.281 1.00 97.19 80 ALA A C 1
ATOM 557 O O . ALA A 1 80 ? -4.190 -0.209 -20.369 1.00 97.19 80 ALA A O 1
ATOM 558 N N . LYS A 1 81 ? -4.661 -0.082 -18.176 1.00 95.25 81 LYS A N 1
ATOM 559 C CA . LYS A 1 81 ? -5.648 -1.168 -18.112 1.00 95.25 81 LYS A CA 1
ATOM 560 C C . LYS A 1 81 ? -7.105 -0.677 -18.074 1.00 95.25 81 LYS A C 1
ATOM 562 O O . LYS A 1 81 ? -8.001 -1.490 -17.877 1.00 95.25 81 LYS A O 1
ATOM 567 N N . GLY A 1 82 ? -7.348 0.617 -18.292 1.00 95.62 82 GLY A N 1
ATOM 568 C CA . GLY A 1 82 ? -8.686 1.222 -18.346 1.00 95.62 82 GLY A CA 1
ATOM 569 C C . GLY A 1 82 ? -9.220 1.749 -17.009 1.00 95.62 82 GLY A C 1
ATOM 570 O O . GLY A 1 82 ? -10.349 2.231 -16.956 1.00 95.62 82 GLY A O 1
ATOM 571 N N . GLY A 1 83 ? -8.423 1.679 -15.942 1.00 95.94 83 GLY A N 1
ATOM 572 C CA . GLY A 1 83 ? -8.776 2.204 -14.627 1.00 95.94 83 GLY A CA 1
ATOM 573 C C . GLY A 1 83 ? -8.637 3.722 -14.504 1.00 95.94 83 GLY A C 1
ATOM 574 O O . GLY A 1 83 ? -8.056 4.396 -15.356 1.00 95.94 83 GLY A O 1
ATOM 575 N N . HIS A 1 84 ? -9.146 4.263 -13.402 1.00 96.25 84 HIS A N 1
ATOM 576 C CA . HIS A 1 84 ? -9.089 5.686 -13.052 1.00 96.25 84 HIS A CA 1
ATOM 577 C C . HIS A 1 84 ? -8.687 5.859 -11.572 1.00 96.25 84 HIS A C 1
ATOM 579 O O . HIS A 1 84 ? -9.493 6.290 -10.747 1.00 96.25 84 HIS A O 1
ATOM 585 N N . PRO A 1 85 ? -7.446 5.484 -11.203 1.00 97.44 85 PRO A N 1
ATOM 586 C CA . PRO A 1 85 ? -6.950 5.595 -9.833 1.00 97.44 85 PRO A CA 1
ATOM 587 C C . PRO A 1 85 ? -6.833 7.052 -9.372 1.00 97.44 85 PRO A C 1
ATOM 589 O O . PRO A 1 85 ? -6.420 7.927 -10.136 1.00 97.44 85 PRO A O 1
ATOM 592 N N . SER A 1 86 ? -7.068 7.283 -8.081 1.00 97.94 86 SER A N 1
ATOM 593 C CA . SER A 1 86 ? -6.739 8.547 -7.412 1.00 97.94 86 SER A CA 1
ATOM 594 C C . SER A 1 86 ? -5.386 8.425 -6.722 1.00 97.94 86 SER A C 1
ATOM 596 O O . SER A 1 86 ? -5.184 7.508 -5.931 1.00 97.94 86 SER A O 1
ATOM 598 N N . VAL A 1 87 ? -4.469 9.364 -6.958 1.00 98.00 87 VAL A N 1
ATOM 599 C CA . VAL A 1 87 ? -3.214 9.465 -6.196 1.00 98.00 87 VAL A CA 1
ATOM 600 C C . VAL A 1 87 ? -3.267 10.711 -5.329 1.00 98.00 87 VAL A C 1
ATOM 602 O O . VAL A 1 87 ? -3.384 11.819 -5.847 1.00 98.00 87 VAL A O 1
ATOM 605 N N . VAL A 1 88 ? -3.150 10.537 -4.014 1.00 98.00 88 VAL A N 1
ATOM 606 C CA . VAL A 1 88 ? -3.130 11.644 -3.056 1.00 98.00 88 VAL A CA 1
ATOM 607 C C . VAL A 1 88 ? -1.817 11.607 -2.287 1.00 98.00 88 VAL A C 1
ATOM 609 O O . VAL A 1 88 ? -1.534 10.675 -1.528 1.00 98.00 88 VAL A O 1
ATOM 612 N N . ALA A 1 89 ? -0.997 12.632 -2.507 1.00 96.50 89 ALA A N 1
ATOM 613 C CA . ALA A 1 89 ? 0.193 12.868 -1.710 1.00 96.50 89 ALA A CA 1
ATOM 614 C C . ALA A 1 89 ? -0.192 13.625 -0.441 1.00 96.50 89 ALA A C 1
ATOM 616 O O . ALA A 1 89 ? -0.913 14.617 -0.497 1.00 96.50 89 ALA A O 1
ATOM 617 N N . THR A 1 90 ? 0.311 13.162 0.691 1.00 97.00 90 THR A N 1
ATOM 618 C CA . THR A 1 90 ? -0.055 13.680 2.005 1.00 97.00 90 THR A CA 1
ATOM 619 C C . THR A 1 90 ? 1.208 13.943 2.827 1.00 97.00 90 THR A C 1
ATOM 621 O O . THR A 1 90 ? 2.207 13.225 2.723 1.00 97.00 90 THR A O 1
ATOM 624 N N . ALA A 1 91 ? 1.187 15.018 3.603 1.00 94.69 91 ALA A N 1
ATOM 625 C CA . ALA A 1 91 ? 2.254 15.457 4.495 1.00 94.69 91 ALA A CA 1
ATOM 626 C C . ALA A 1 91 ? 1.856 15.368 5.971 1.00 94.69 91 ALA A C 1
ATOM 628 O O . ALA A 1 91 ? 2.739 15.349 6.828 1.00 94.69 91 ALA A O 1
ATOM 629 N N . LYS A 1 92 ? 0.551 15.339 6.269 1.00 97.19 92 LYS A N 1
ATOM 630 C CA . LYS A 1 92 ? 0.034 15.353 7.641 1.00 97.19 92 LYS A CA 1
ATOM 631 C C . LYS A 1 92 ? -1.059 14.309 7.870 1.00 97.19 92 LYS A C 1
ATOM 633 O O . LYS A 1 92 ? -1.841 14.064 6.950 1.00 97.19 92 LYS A O 1
ATOM 638 N N . PRO A 1 93 ? -1.172 13.728 9.078 1.00 97.94 93 PRO A N 1
ATOM 639 C CA . PRO A 1 93 ? -2.137 12.663 9.365 1.00 97.94 93 PRO A CA 1
ATOM 640 C C . PRO A 1 93 ? -3.587 13.027 9.020 1.00 97.94 93 PRO A C 1
ATOM 642 O O . PRO A 1 93 ? -4.336 12.189 8.518 1.00 97.94 93 PRO A O 1
ATOM 645 N N . GLU A 1 94 ? -3.972 14.288 9.215 1.00 98.31 94 GLU A N 1
ATOM 646 C CA . GLU A 1 94 ? -5.314 14.793 8.917 1.00 98.31 94 GLU A CA 1
ATOM 647 C C . GLU A 1 94 ? -5.628 14.725 7.417 1.00 98.31 94 GLU A C 1
ATOM 649 O O . GLU A 1 94 ? -6.765 14.467 7.035 1.00 98.31 94 GLU A O 1
ATOM 654 N N . GLU A 1 95 ? -4.620 14.889 6.556 1.00 98.50 95 GLU A N 1
ATOM 655 C CA . GLU A 1 95 ? -4.766 14.768 5.103 1.00 98.50 95 GLU A CA 1
ATOM 656 C C . GLU A 1 95 ? -4.972 13.305 4.689 1.00 98.50 95 GLU A C 1
ATOM 658 O O . GLU A 1 95 ? -5.772 13.027 3.797 1.00 98.50 95 GLU A O 1
ATOM 663 N N . ALA A 1 96 ? -4.304 12.355 5.358 1.00 98.25 96 ALA A N 1
ATOM 664 C CA . ALA A 1 96 ? -4.528 10.927 5.128 1.00 98.25 96 ALA A CA 1
ATOM 665 C C . ALA A 1 96 ? -5.935 10.495 5.564 1.00 98.25 96 ALA A C 1
ATOM 667 O O . ALA A 1 96 ? -6.609 9.786 4.816 1.00 98.25 96 ALA A O 1
ATOM 668 N N . SER A 1 97 ? -6.392 10.949 6.736 1.00 98.50 97 SER A N 1
ATOM 669 C CA . SER A 1 97 ? -7.771 10.729 7.193 1.00 98.50 97 SER A CA 1
ATOM 670 C C . SER A 1 97 ? -8.772 11.347 6.208 1.00 98.50 97 SER A C 1
ATOM 672 O O . SER A 1 97 ? -9.610 10.627 5.667 1.00 98.50 97 SER A O 1
ATOM 674 N N . ALA A 1 98 ? -8.630 12.629 5.857 1.00 98.56 98 ALA A N 1
ATOM 675 C CA . ALA A 1 98 ? -9.528 13.299 4.915 1.00 98.56 98 ALA A CA 1
ATOM 676 C C . ALA A 1 98 ? -9.572 12.608 3.540 1.00 98.56 98 ALA A C 1
ATOM 678 O O . ALA A 1 98 ? -10.642 12.488 2.941 1.00 98.56 98 ALA A O 1
ATOM 679 N N . ALA A 1 99 ? -8.435 12.106 3.048 1.00 98.44 99 ALA A N 1
ATOM 680 C CA . ALA A 1 99 ? -8.382 11.378 1.787 1.00 98.44 99 ALA A CA 1
ATOM 681 C C . ALA A 1 99 ? -9.172 10.061 1.845 1.00 98.44 99 ALA A C 1
ATOM 683 O O . ALA A 1 99 ? -9.944 9.791 0.925 1.00 98.44 99 ALA A O 1
ATOM 684 N N . VAL A 1 100 ? -9.034 9.273 2.921 1.00 98.56 100 VAL A N 1
ATOM 685 C CA . VAL A 1 100 ? -9.823 8.043 3.119 1.00 98.56 100 VAL A CA 1
ATOM 686 C C . VAL A 1 100 ? -11.309 8.367 3.249 1.00 98.56 100 VAL A C 1
ATOM 688 O O . VAL A 1 100 ? -12.127 7.728 2.593 1.00 98.56 100 VAL A O 1
ATOM 691 N N . GLN A 1 101 ? -11.664 9.388 4.030 1.00 98.12 101 GLN A N 1
ATOM 692 C CA . GLN A 1 101 ? -13.051 9.813 4.204 1.00 98.12 101 GLN A CA 1
ATOM 693 C C . GLN A 1 101 ? -13.690 10.230 2.870 1.00 98.12 101 GLN A C 1
ATOM 695 O O . GLN A 1 101 ? -14.782 9.774 2.534 1.00 98.12 101 GLN A O 1
ATOM 700 N N . GLY A 1 102 ? -12.994 11.055 2.080 1.00 97.81 102 GLY A N 1
ATOM 701 C CA . GLY A 1 102 ? -13.458 11.520 0.769 1.00 97.81 102 GLY A CA 1
ATOM 702 C C . GLY A 1 102 ? -13.545 10.421 -0.296 1.00 97.81 102 GLY A C 1
ATOM 703 O O . GLY A 1 102 ? -14.195 10.613 -1.319 1.00 97.81 102 GLY A O 1
ATOM 704 N N . HIS A 1 103 ? -12.931 9.262 -0.047 1.00 97.44 103 HIS A N 1
ATOM 705 C CA . HIS A 1 103 ? -12.913 8.108 -0.945 1.00 97.44 103 HIS A CA 1
ATOM 706 C C . HIS A 1 103 ? -13.393 6.830 -0.240 1.00 97.44 103 HIS A C 1
ATOM 708 O O . HIS A 1 103 ? -12.912 5.736 -0.537 1.00 97.44 103 HIS A O 1
ATOM 714 N N . ALA A 1 104 ? -14.362 6.939 0.675 1.00 95.06 104 ALA A N 1
ATOM 715 C CA . ALA A 1 104 ? -14.869 5.793 1.437 1.00 95.06 104 ALA A CA 1
ATOM 716 C C . ALA A 1 104 ? -15.408 4.650 0.548 1.00 95.06 104 ALA A C 1
ATOM 718 O O . ALA A 1 104 ? -15.411 3.494 0.962 1.00 95.06 104 ALA A O 1
ATOM 719 N N . ASN A 1 105 ? -15.812 4.967 -0.687 1.00 95.31 105 ASN A N 1
ATOM 720 C CA . ASN A 1 105 ? -16.305 4.008 -1.678 1.00 95.31 105 ASN A CA 1
ATOM 721 C C . ASN A 1 105 ? -15.240 3.566 -2.700 1.00 95.31 105 ASN A C 1
ATOM 723 O O . ASN A 1 105 ? -15.584 2.907 -3.679 1.00 95.31 105 ASN A O 1
ATOM 727 N N . ALA A 1 106 ? -13.967 3.941 -2.529 1.00 96.88 106 ALA A N 1
ATOM 728 C CA . ALA A 1 106 ? -12.917 3.500 -3.442 1.00 96.88 106 ALA A CA 1
ATOM 729 C C . ALA A 1 106 ? -12.811 1.963 -3.442 1.00 96.88 106 ALA A C 1
ATOM 731 O O . ALA A 1 106 ? -12.828 1.353 -2.370 1.00 96.88 106 ALA A O 1
ATOM 732 N N . PRO A 1 107 ? -12.637 1.317 -4.607 1.00 96.56 107 PRO A N 1
ATOM 733 C CA . PRO A 1 107 ? -12.581 -0.139 -4.723 1.00 96.56 107 PRO A CA 1
ATOM 734 C C . PRO A 1 107 ? -11.345 -0.765 -4.066 1.00 96.56 107 PRO A C 1
ATOM 736 O O . PRO A 1 107 ? -11.359 -1.958 -3.797 1.00 96.56 107 PRO A O 1
ATOM 739 N N . ALA A 1 108 ? -10.286 0.004 -3.797 1.00 98.19 108 ALA A N 1
ATOM 740 C CA . ALA A 1 108 ? -9.201 -0.392 -2.898 1.00 98.19 108 ALA A CA 1
ATOM 741 C C . ALA A 1 108 ? -8.496 0.830 -2.304 1.00 98.19 108 ALA A C 1
ATOM 743 O O . ALA A 1 108 ? -8.557 1.929 -2.861 1.00 98.19 108 ALA A O 1
ATOM 744 N N . LEU A 1 109 ? -7.761 0.597 -1.219 1.00 98.50 109 LEU A N 1
ATOM 745 C CA . LEU A 1 109 ? -6.864 1.558 -0.595 1.00 98.50 109 LEU A CA 1
ATOM 746 C C . LEU A 1 109 ? -5.428 1.032 -0.657 1.00 98.50 109 LEU A C 1
ATOM 748 O O . LEU A 1 109 ? -5.126 -0.045 -0.149 1.00 98.50 109 LEU A O 1
ATOM 752 N N . ALA A 1 110 ? -4.518 1.800 -1.242 1.00 98.31 110 ALA A N 1
ATOM 753 C CA . ALA A 1 110 ? -3.097 1.485 -1.283 1.00 98.31 110 ALA A CA 1
ATOM 754 C C . ALA A 1 110 ? -2.309 2.481 -0.428 1.00 98.31 110 ALA A C 1
ATOM 756 O O . ALA A 1 110 ? -2.291 3.676 -0.707 1.00 98.31 110 ALA A O 1
ATOM 757 N N . LEU A 1 111 ? -1.633 1.985 0.608 1.00 98.31 111 LEU A N 1
ATOM 758 C CA . LEU A 1 111 ? -0.814 2.780 1.523 1.00 98.31 111 LEU A CA 1
ATOM 759 C C . LEU A 1 111 ? 0.656 2.705 1.091 1.00 98.31 111 LEU A C 1
ATOM 761 O O . LEU A 1 111 ? 1.409 1.823 1.517 1.00 98.31 111 LEU A O 1
ATOM 765 N N . ILE A 1 112 ? 1.057 3.629 0.218 1.00 97.31 112 ILE A N 1
ATOM 766 C CA . ILE A 1 112 ? 2.379 3.721 -0.420 1.00 97.31 112 ILE A CA 1
ATOM 767 C C . ILE A 1 112 ? 3.269 4.723 0.325 1.00 97.31 112 ILE A C 1
ATOM 769 O O . ILE A 1 112 ? 3.838 5.658 -0.233 1.00 97.31 112 ILE A O 1
ATOM 773 N N . TYR A 1 113 ? 3.407 4.503 1.630 1.00 95.62 113 TYR A N 1
ATOM 774 C CA . TYR A 1 113 ? 4.288 5.279 2.502 1.00 95.62 113 TYR A CA 1
ATOM 775 C C . TYR A 1 113 ? 5.643 4.586 2.669 1.00 95.62 113 TYR A C 1
ATOM 777 O O . TYR A 1 113 ? 5.720 3.370 2.828 1.00 95.62 113 TYR A O 1
ATOM 785 N N . GLY A 1 114 ? 6.737 5.342 2.625 1.00 87.19 114 GLY A N 1
ATOM 786 C CA . GLY A 1 114 ? 8.086 4.794 2.752 1.00 87.19 114 GLY A CA 1
ATOM 787 C C . GLY A 1 114 ? 9.160 5.763 2.269 1.00 87.19 114 GLY A C 1
ATOM 788 O O . GLY A 1 114 ? 9.098 6.965 2.526 1.00 87.19 114 GLY A O 1
ATOM 789 N N . GLY A 1 115 ? 10.144 5.236 1.535 1.00 79.12 115 GLY A N 1
ATOM 790 C CA . GLY A 1 115 ? 11.115 6.058 0.816 1.00 79.12 115 GLY A CA 1
ATOM 791 C C . GLY A 1 115 ? 12.006 6.882 1.742 1.00 79.12 115 GLY A C 1
ATOM 792 O O . GLY A 1 115 ? 12.772 6.315 2.522 1.00 79.12 115 GLY A O 1
ATOM 793 N N . GLN A 1 116 ? 11.933 8.204 1.594 1.00 85.50 116 GLN A N 1
ATOM 794 C CA . GLN A 1 116 ? 12.825 9.170 2.246 1.00 85.50 116 GLN A CA 1
ATOM 795 C C . GLN A 1 116 ? 12.231 9.785 3.523 1.00 85.50 116 GLN A C 1
ATOM 797 O O . GLN A 1 116 ? 12.937 10.498 4.226 1.00 85.50 116 GLN A O 1
ATOM 802 N N . ALA A 1 117 ? 10.955 9.521 3.823 1.00 90.94 117 ALA A N 1
ATOM 803 C CA . ALA A 1 117 ? 10.327 9.960 5.066 1.00 90.94 117 ALA A CA 1
ATOM 804 C C . ALA A 1 117 ? 10.722 9.031 6.222 1.00 90.94 117 ALA A C 1
ATOM 806 O O . ALA A 1 117 ? 10.995 7.841 6.001 1.00 90.94 117 ALA A O 1
ATOM 807 N N . SER A 1 118 ? 10.727 9.557 7.449 1.00 93.81 118 SER A N 1
ATOM 808 C CA . SER A 1 118 ? 11.055 8.756 8.628 1.00 93.81 118 SER A CA 1
ATOM 809 C C . SER A 1 118 ? 10.003 7.665 8.870 1.00 93.81 118 SER A C 1
ATOM 811 O O . SER A 1 118 ? 8.887 7.703 8.341 1.00 93.81 118 SER A O 1
ATOM 813 N N . VAL A 1 119 ? 10.357 6.643 9.653 1.00 94.88 119 VAL A N 1
ATOM 814 C CA . VAL A 1 119 ? 9.399 5.591 10.028 1.00 94.88 119 VAL A CA 1
ATOM 815 C C . VAL A 1 119 ? 8.230 6.179 10.819 1.00 94.88 119 VAL A C 1
ATOM 817 O O . VAL A 1 119 ? 7.097 5.784 10.564 1.00 94.88 119 VAL A O 1
ATOM 820 N N . GLU A 1 120 ? 8.479 7.153 11.697 1.00 96.50 120 GLU A N 1
ATOM 821 C CA . GLU A 1 120 ? 7.431 7.798 12.497 1.00 96.50 120 GLU A CA 1
ATOM 822 C C . GLU A 1 120 ? 6.502 8.672 11.650 1.00 96.50 120 GLU A C 1
ATOM 824 O O . GLU A 1 120 ? 5.288 8.597 11.827 1.00 96.50 120 GLU A O 1
ATOM 829 N N . ASP A 1 121 ? 7.028 9.412 10.668 1.00 96.00 121 ASP A N 1
ATOM 830 C CA . ASP A 1 121 ? 6.179 10.180 9.744 1.00 96.00 121 ASP A CA 1
ATOM 831 C C . ASP A 1 121 ? 5.269 9.234 8.958 1.00 96.00 121 ASP A C 1
ATOM 833 O O . ASP A 1 121 ? 4.055 9.413 8.901 1.00 96.00 121 ASP A O 1
ATOM 837 N N . ASN A 1 122 ? 5.842 8.163 8.398 1.00 96.62 122 ASN A N 1
ATOM 838 C CA . ASN A 1 122 ? 5.061 7.154 7.686 1.00 96.62 122 ASN A CA 1
ATOM 839 C C . ASN A 1 122 ? 4.048 6.466 8.618 1.00 96.62 122 ASN A C 1
ATOM 841 O O . ASN A 1 122 ? 2.931 6.172 8.192 1.00 96.62 122 ASN A O 1
ATOM 845 N N . TYR A 1 123 ? 4.411 6.218 9.880 1.00 98.38 123 TYR A N 1
ATOM 846 C CA . TYR A 1 123 ? 3.518 5.628 10.871 1.00 98.38 123 TYR A CA 1
ATOM 847 C C . TYR A 1 123 ? 2.320 6.525 11.165 1.00 98.38 123 TYR A C 1
ATOM 849 O O . TYR A 1 123 ? 1.193 6.035 11.133 1.00 98.38 123 TYR A O 1
ATOM 857 N N . ALA A 1 124 ? 2.537 7.822 11.388 1.00 98.31 124 ALA A N 1
ATOM 858 C CA . ALA A 1 124 ? 1.462 8.766 11.673 1.00 98.31 124 ALA A CA 1
ATOM 859 C C . ALA A 1 124 ? 0.418 8.787 10.539 1.00 98.31 124 ALA A C 1
ATOM 861 O O . ALA A 1 124 ? -0.785 8.725 10.795 1.00 98.31 124 ALA A O 1
ATOM 862 N N . MET A 1 125 ? 0.880 8.754 9.285 1.00 98.38 125 MET A N 1
ATOM 863 C CA . MET A 1 125 ? 0.014 8.685 8.104 1.00 98.38 125 MET A CA 1
ATOM 864 C C . MET A 1 125 ? -0.745 7.361 7.989 1.00 98.38 125 MET A C 1
ATOM 866 O O . MET A 1 125 ? -1.949 7.348 7.731 1.00 98.38 125 MET A O 1
ATOM 870 N N . VAL A 1 126 ? -0.053 6.235 8.192 1.00 98.62 126 VAL A N 1
ATOM 871 C CA . VAL A 1 126 ? -0.666 4.898 8.159 1.00 98.62 126 VAL A CA 1
ATOM 872 C C . VAL A 1 126 ? -1.711 4.762 9.261 1.00 98.62 126 VAL A C 1
ATOM 874 O O . VAL A 1 126 ? -2.813 4.290 8.990 1.00 98.62 126 VAL A O 1
ATOM 877 N N . LYS A 1 127 ? -1.400 5.203 10.485 1.00 98.81 127 LYS A N 1
ATOM 878 C CA . LYS A 1 127 ? -2.320 5.156 11.621 1.00 98.81 127 LYS A CA 1
ATOM 879 C C . LYS A 1 127 ? -3.581 5.964 11.329 1.00 98.81 127 LYS A C 1
ATOM 881 O O . LYS A 1 127 ? -4.666 5.407 11.444 1.00 98.81 127 LYS A O 1
ATOM 886 N N . ALA A 1 128 ? -3.454 7.211 10.875 1.00 98.88 128 ALA A N 1
ATOM 887 C CA . ALA A 1 128 ? -4.614 8.048 10.571 1.00 98.88 128 ALA A CA 1
ATOM 888 C C . ALA A 1 128 ? -5.475 7.493 9.425 1.00 98.88 128 ALA A C 1
ATOM 890 O O . ALA A 1 128 ? -6.702 7.484 9.530 1.00 98.88 128 ALA A O 1
ATOM 891 N N . ALA A 1 129 ? -4.857 6.956 8.367 1.00 98.88 129 ALA A N 1
ATOM 892 C CA . ALA A 1 129 ? -5.593 6.292 7.291 1.00 98.88 129 ALA A CA 1
ATOM 893 C C . ALA A 1 129 ? -6.366 5.060 7.798 1.00 98.88 129 ALA A C 1
ATOM 895 O O . ALA A 1 129 ? -7.517 4.853 7.421 1.00 98.88 129 ALA A O 1
ATOM 896 N N . LEU A 1 130 ? -5.753 4.247 8.666 1.00 98.88 130 LEU A N 1
ATOM 897 C CA . LEU A 1 130 ? -6.387 3.061 9.247 1.00 98.88 130 LEU A CA 1
ATOM 898 C C . LEU A 1 130 ? -7.490 3.410 10.252 1.00 98.88 130 LEU A C 1
ATOM 900 O O . LEU A 1 130 ? -8.516 2.735 10.273 1.00 98.88 130 LEU A O 1
ATOM 904 N N . GLN A 1 131 ? -7.300 4.459 11.053 1.00 98.81 131 GLN A N 1
ATOM 905 C CA . GLN A 1 131 ? -8.317 4.980 11.966 1.00 98.81 131 GLN A CA 1
ATOM 906 C C . GLN A 1 131 ? -9.543 5.468 11.199 1.00 98.81 131 GLN A C 1
ATOM 908 O O . GLN A 1 131 ? -10.663 5.082 11.534 1.00 98.81 131 GLN A O 1
ATOM 913 N N . GLU A 1 132 ? -9.347 6.249 10.133 1.00 98.88 132 GLU A N 1
ATOM 914 C CA . GLU A 1 132 ? -10.474 6.687 9.313 1.00 98.88 132 GLU A CA 1
ATOM 915 C C . GLU A 1 132 ? -11.127 5.501 8.599 1.00 98.88 132 GLU A C 1
ATOM 917 O O . GLU A 1 132 ? -12.346 5.376 8.642 1.00 98.88 132 GLU A O 1
ATOM 922 N N . ALA A 1 133 ? -10.345 4.577 8.030 1.00 98.81 133 ALA A N 1
ATOM 923 C CA . ALA A 1 133 ? -10.874 3.373 7.388 1.00 98.81 133 ALA A CA 1
ATOM 924 C C . ALA A 1 133 ? -11.727 2.530 8.354 1.00 98.81 133 ALA A C 1
ATOM 926 O O . ALA A 1 133 ? -12.787 2.037 7.968 1.00 98.81 133 ALA A O 1
ATOM 927 N N . ALA A 1 134 ? -11.304 2.402 9.615 1.00 98.62 134 ALA A N 1
ATOM 928 C CA . ALA A 1 134 ? -12.081 1.744 10.660 1.00 98.62 134 ALA A CA 1
ATOM 929 C C . ALA A 1 134 ? -13.381 2.502 10.964 1.00 98.62 134 ALA A C 1
ATOM 931 O O . ALA A 1 134 ? -14.452 1.895 10.989 1.00 98.62 134 ALA A O 1
ATOM 932 N N . LYS A 1 135 ? -13.295 3.824 11.142 1.00 98.56 135 LYS A N 1
ATOM 933 C CA . LYS A 1 135 ? -14.423 4.714 11.445 1.00 98.56 135 LYS A CA 1
ATOM 934 C C . LYS A 1 135 ? -15.490 4.718 10.348 1.00 98.56 135 LYS A C 1
ATOM 936 O O . LYS A 1 135 ? -16.675 4.663 10.667 1.00 98.56 135 LYS A O 1
ATOM 941 N N . VAL A 1 136 ? -15.093 4.739 9.074 1.00 98.12 136 VAL A N 1
ATOM 942 C CA . VAL A 1 136 ? -16.028 4.690 7.932 1.00 98.12 136 VAL A CA 1
ATOM 943 C C . VAL A 1 136 ? -16.404 3.265 7.518 1.00 98.12 136 VAL A C 1
ATOM 945 O O . VAL A 1 136 ? -17.113 3.082 6.534 1.00 98.12 136 VAL A O 1
ATOM 948 N N . ASN A 1 137 ? -15.948 2.246 8.258 1.00 97.31 137 ASN A N 1
ATOM 949 C CA . ASN A 1 137 ? -16.151 0.830 7.944 1.00 97.31 137 ASN A CA 1
ATOM 950 C C . ASN A 1 137 ? -15.747 0.456 6.509 1.00 97.31 137 ASN A C 1
ATOM 952 O O . ASN A 1 137 ? -16.454 -0.291 5.835 1.00 97.31 137 ASN A O 1
ATOM 956 N N . TYR A 1 138 ? -14.592 0.942 6.058 1.00 98.44 138 TYR A N 1
ATOM 957 C CA . TYR A 1 138 ? -14.080 0.694 4.716 1.00 98.44 138 TYR A CA 1
ATOM 958 C C . TYR A 1 138 ? -13.983 -0.814 4.409 1.00 98.44 138 TYR A C 1
ATOM 960 O O . TYR A 1 138 ? -13.225 -1.570 5.028 1.00 9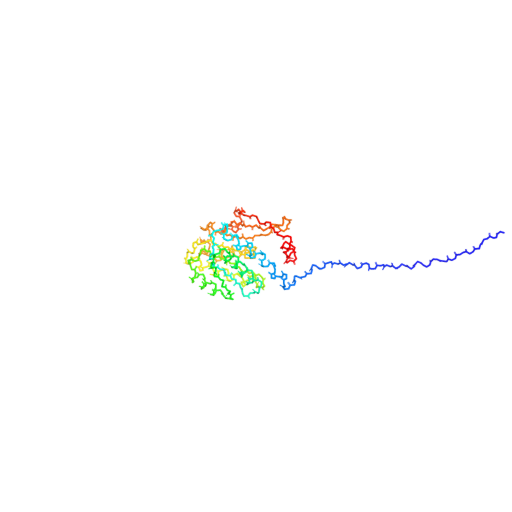8.44 138 TYR A O 1
ATOM 968 N N . THR A 1 139 ? -14.773 -1.285 3.448 1.00 96.75 139 THR A N 1
ATOM 969 C CA . THR A 1 139 ? -14.893 -2.721 3.145 1.00 96.75 139 THR A CA 1
ATOM 970 C C . THR A 1 139 ? -13.869 -3.195 2.122 1.00 96.75 139 THR A C 1
ATOM 972 O O . THR A 1 139 ? -13.474 -4.363 2.153 1.00 96.75 139 THR A O 1
ATOM 975 N N . GLY A 1 140 ? -13.387 -2.291 1.266 1.00 96.75 140 GLY A N 1
ATOM 976 C CA . GLY A 1 140 ? -12.462 -2.610 0.187 1.00 96.75 140 GLY A CA 1
ATOM 977 C C . GLY A 1 140 ? -11.116 -3.175 0.664 1.00 96.75 140 GLY A C 1
ATOM 978 O O . GLY A 1 140 ? -10.744 -3.048 1.841 1.00 96.75 140 GLY A O 1
ATOM 979 N N . PRO A 1 141 ? -10.374 -3.838 -0.234 1.00 97.62 141 PRO A N 1
ATOM 980 C CA . PRO A 1 141 ? -9.042 -4.341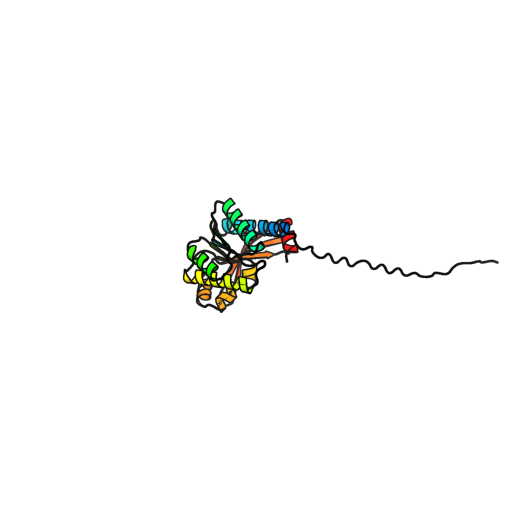 0.045 1.00 97.62 141 PRO A CA 1
ATOM 981 C C . PRO A 1 141 ? -8.054 -3.227 0.404 1.00 97.62 141 PRO A C 1
ATOM 983 O O . PRO A 1 141 ? -8.119 -2.118 -0.130 1.00 97.62 141 PRO A O 1
ATOM 986 N N . ILE A 1 142 ? -7.104 -3.546 1.288 1.00 98.38 142 ILE A N 1
ATOM 987 C CA . ILE A 1 142 ? -6.003 -2.643 1.651 1.00 98.38 142 ILE A CA 1
ATOM 988 C C . ILE A 1 142 ? -4.674 -3.262 1.233 1.00 98.38 142 ILE A C 1
ATOM 990 O O . ILE A 1 142 ? -4.337 -4.367 1.655 1.00 98.38 142 ILE A O 1
ATOM 994 N N . PHE A 1 143 ? -3.900 -2.527 0.441 1.00 97.94 143 PHE A N 1
ATOM 995 C CA . PHE A 1 143 ? -2.543 -2.891 0.057 1.00 97.94 143 PHE A CA 1
ATOM 996 C C . PHE A 1 143 ? -1.519 -2.063 0.838 1.00 97.94 143 PHE A C 1
ATOM 998 O O . PHE A 1 143 ? -1.488 -0.836 0.744 1.00 97.94 143 PHE A O 1
ATOM 1005 N N . PHE A 1 144 ? -0.638 -2.732 1.575 1.00 97.62 144 PHE A N 1
ATOM 1006 C CA . PHE A 1 144 ? 0.463 -2.110 2.301 1.00 97.62 144 PHE A CA 1
ATOM 1007 C C . PHE A 1 144 ? 1.748 -2.179 1.481 1.00 97.62 144 PHE A C 1
ATOM 1009 O O . PHE A 1 144 ? 2.195 -3.265 1.101 1.00 97.62 144 PHE A O 1
ATOM 1016 N N . HIS A 1 145 ? 2.396 -1.035 1.262 1.00 94.50 145 HIS A N 1
ATOM 1017 C CA . HIS A 1 145 ? 3.741 -1.021 0.698 1.00 94.50 145 HIS A CA 1
ATOM 1018 C C . HIS A 1 145 ? 4.737 -1.783 1.588 1.00 94.50 145 HIS A C 1
ATOM 1020 O O . HIS A 1 145 ? 4.601 -1.814 2.812 1.00 94.50 145 HIS A O 1
ATOM 1026 N N . LEU A 1 146 ? 5.779 -2.359 0.978 1.00 91.38 146 LEU A N 1
ATOM 1027 C CA . LEU A 1 146 ? 6.741 -3.231 1.659 1.00 91.38 146 LEU A CA 1
ATOM 1028 C C . LEU A 1 146 ? 7.384 -2.578 2.890 1.00 91.38 146 LEU A C 1
ATOM 1030 O O . LEU A 1 146 ? 7.654 -3.265 3.865 1.00 91.38 146 LEU A O 1
ATOM 1034 N N . ARG A 1 147 ? 7.618 -1.256 2.874 1.00 91.31 147 ARG A N 1
ATOM 1035 C CA . ARG A 1 147 ? 8.196 -0.527 4.018 1.00 91.31 147 ARG A CA 1
ATOM 1036 C C . ARG A 1 147 ? 7.183 -0.314 5.144 1.00 91.31 147 ARG A C 1
ATOM 1038 O O . ARG A 1 147 ? 7.587 -0.313 6.298 1.00 91.31 147 ARG A O 1
ATOM 1045 N N . VAL A 1 148 ? 5.893 -0.184 4.826 1.00 96.25 148 VAL A N 1
ATOM 1046 C CA . VAL A 1 148 ? 4.805 -0.138 5.821 1.00 96.25 148 VAL A CA 1
ATOM 1047 C C . VAL A 1 148 ? 4.671 -1.496 6.496 1.00 96.25 148 VAL A C 1
ATOM 1049 O O . VAL A 1 148 ? 4.648 -1.592 7.722 1.00 96.25 148 VAL A O 1
ATOM 1052 N N . TRP A 1 149 ? 4.628 -2.552 5.683 1.00 96.88 149 TRP A N 1
ATOM 1053 C CA . TRP A 1 149 ? 4.513 -3.915 6.175 1.00 96.88 149 TRP A CA 1
ATOM 1054 C C . TRP A 1 149 ? 5.766 -4.348 6.941 1.00 96.88 149 TRP A C 1
ATOM 1056 O O . TRP A 1 149 ? 5.670 -4.735 8.098 1.00 96.88 149 TRP A O 1
ATOM 1066 N N . GLY A 1 150 ? 6.955 -4.229 6.352 1.00 94.06 150 GLY A N 1
ATOM 1067 C CA . GLY A 1 150 ? 8.216 -4.661 6.963 1.00 94.06 150 GLY A CA 1
ATOM 1068 C C . GLY A 1 150 ? 8.536 -3.966 8.289 1.00 94.06 150 GLY A C 1
ATOM 1069 O O . GLY A 1 150 ? 9.094 -4.598 9.181 1.00 94.06 150 GLY A O 1
ATOM 1070 N N . ALA A 1 151 ? 8.124 -2.704 8.459 1.00 95.62 151 ALA A N 1
ATOM 1071 C CA . ALA A 1 151 ? 8.284 -1.959 9.712 1.00 95.62 151 ALA A CA 1
ATOM 1072 C C . ALA A 1 151 ? 7.179 -2.232 10.752 1.00 95.62 151 ALA A C 1
ATOM 1074 O O . ALA A 1 151 ? 7.141 -1.584 11.794 1.00 95.62 151 ALA A O 1
ATOM 1075 N N . LYS A 1 152 ? 6.275 -3.179 10.483 1.00 97.69 152 LYS A N 1
ATOM 1076 C CA . LYS A 1 152 ? 5.165 -3.567 11.362 1.00 97.69 152 LYS A CA 1
ATOM 1077 C C . LYS A 1 152 ? 4.203 -2.432 11.738 1.00 97.69 152 LYS A C 1
ATOM 1079 O O . LYS A 1 152 ? 3.632 -2.423 12.829 1.00 97.69 152 LYS A O 1
ATOM 1084 N N . LEU A 1 153 ? 4.001 -1.465 10.841 1.00 98.31 153 LEU A N 1
ATOM 1085 C CA . LEU A 1 153 ? 3.163 -0.295 11.132 1.00 98.31 153 LEU A CA 1
ATOM 1086 C C . LEU A 1 153 ? 1.677 -0.641 11.347 1.00 98.31 153 LEU A C 1
ATOM 1088 O O . LEU A 1 153 ? 1.093 -0.093 12.283 1.00 98.31 153 LEU A O 1
ATOM 1092 N N . PRO A 1 154 ? 1.052 -1.554 10.570 1.00 98.38 154 PRO A N 1
ATOM 1093 C CA . PRO A 1 154 ? -0.325 -1.974 10.834 1.00 98.38 154 PRO A CA 1
ATOM 1094 C C . PRO A 1 154 ? -0.479 -2.673 12.192 1.00 98.38 154 PRO A C 1
ATOM 1096 O O . PRO A 1 154 ? -1.438 -2.407 12.912 1.00 98.38 154 PRO A O 1
ATOM 1099 N N . GLU A 1 155 ? 0.481 -3.527 12.569 1.00 98.50 155 GLU A N 1
ATOM 1100 C CA . GLU A 1 155 ? 0.505 -4.171 13.889 1.00 98.50 155 GLU A CA 1
ATOM 1101 C C . GLU A 1 155 ? 0.617 -3.140 15.015 1.00 98.50 155 GLU A C 1
ATOM 1103 O O . GLU A 1 155 ? -0.125 -3.214 15.994 1.00 98.50 155 GLU A O 1
ATOM 1108 N N . ARG A 1 156 ? 1.520 -2.161 14.877 1.00 98.38 156 ARG A N 1
ATOM 1109 C CA . ARG A 1 156 ? 1.665 -1.080 15.856 1.00 98.38 156 ARG A CA 1
ATOM 1110 C C . ARG A 1 156 ? 0.368 -0.282 15.999 1.00 98.38 156 ARG A C 1
ATOM 1112 O O . ARG A 1 156 ? -0.078 -0.068 17.121 1.00 98.38 156 ARG A O 1
ATOM 1119 N N . ALA A 1 157 ? -0.272 0.081 14.886 1.00 98.56 157 ALA A N 1
ATOM 1120 C CA . ALA A 1 157 ? -1.546 0.797 14.907 1.00 98.56 157 ALA A CA 1
ATOM 1121 C C . ALA A 1 157 ? -2.645 -0.008 15.622 1.00 98.56 157 ALA A C 1
ATOM 1123 O O . ALA A 1 157 ? -3.360 0.547 16.450 1.00 98.56 157 ALA A O 1
ATOM 1124 N N . ALA A 1 158 ? -2.738 -1.318 15.368 1.00 98.56 158 ALA A N 1
ATOM 1125 C CA . ALA A 1 158 ? -3.677 -2.200 16.061 1.00 98.56 158 ALA A CA 1
ATOM 1126 C C . ALA A 1 158 ? -3.383 -2.320 17.569 1.00 98.56 158 ALA A C 1
ATOM 1128 O O . ALA A 1 158 ? -4.304 -2.381 18.374 1.00 98.56 158 ALA A O 1
ATOM 1129 N N . LYS A 1 159 ? -2.112 -2.331 17.982 1.00 98.12 159 LYS A N 1
ATOM 1130 C CA . LYS A 1 159 ? -1.744 -2.366 19.409 1.00 98.12 159 LYS A CA 1
ATOM 1131 C C . LYS A 1 159 ? -2.111 -1.080 20.148 1.00 98.12 159 LYS A C 1
ATOM 1133 O O . LYS A 1 159 ? -2.425 -1.131 21.332 1.00 98.12 159 LYS A O 1
ATOM 1138 N N . GLU A 1 160 ? -2.043 0.058 19.465 1.00 98.06 160 GLU A N 1
ATOM 1139 C CA . GLU A 1 160 ? -2.303 1.375 20.053 1.00 98.06 160 GLU A CA 1
ATOM 1140 C C . GLU A 1 160 ? -3.777 1.814 19.970 1.00 98.06 160 GLU A C 1
ATOM 1142 O O . GLU A 1 160 ? -4.160 2.747 20.673 1.00 98.06 160 GLU A O 1
ATOM 1147 N N . ASP A 1 161 ? -4.599 1.193 19.118 1.00 98.38 161 ASP A N 1
ATOM 1148 C CA . ASP A 1 161 ? -5.991 1.591 18.879 1.00 98.38 161 ASP A CA 1
ATOM 1149 C C . ASP A 1 161 ? -6.910 0.367 18.709 1.00 98.38 161 ASP A C 1
ATOM 1151 O O . ASP A 1 161 ? -6.836 -0.375 17.725 1.00 98.38 161 ASP A O 1
ATOM 1155 N N . ALA A 1 162 ? -7.821 0.174 19.668 1.00 98.06 162 ALA A N 1
ATOM 1156 C CA . ALA A 1 162 ? -8.732 -0.969 19.701 1.00 98.06 162 ALA A CA 1
ATOM 1157 C C . ALA A 1 162 ? -9.732 -0.995 18.530 1.00 98.06 162 ALA A C 1
ATOM 1159 O O . ALA A 1 162 ? -10.125 -2.079 18.088 1.00 98.06 162 ALA A O 1
ATOM 1160 N N . ALA A 1 163 ? -10.131 0.165 17.998 1.00 98.31 163 ALA A N 1
ATOM 1161 C CA . ALA A 1 163 ? -11.014 0.225 16.836 1.00 98.31 163 ALA A CA 1
ATOM 1162 C C . ALA A 1 163 ? -10.268 -0.224 15.574 1.00 98.31 163 ALA A C 1
ATOM 1164 O O . ALA A 1 163 ? -10.807 -1.004 14.785 1.00 98.31 163 ALA A O 1
ATOM 1165 N N . VAL A 1 164 ? -9.003 0.188 15.423 1.00 98.69 164 VAL A N 1
ATOM 1166 C CA . VAL A 1 164 ? -8.124 -0.299 14.349 1.00 98.69 164 VAL A CA 1
ATOM 1167 C C . VAL A 1 164 ? -7.855 -1.796 14.500 1.00 98.69 164 VAL A C 1
ATOM 1169 O O . VAL A 1 164 ? -7.914 -2.521 13.508 1.00 98.69 164 VAL A O 1
ATOM 1172 N N . ALA A 1 165 ? -7.626 -2.290 15.719 1.00 98.62 165 ALA A N 1
ATOM 1173 C CA . ALA A 1 165 ? -7.442 -3.718 15.977 1.00 98.62 165 ALA A CA 1
ATOM 1174 C C . ALA A 1 165 ? -8.655 -4.542 15.531 1.00 98.62 165 ALA A C 1
ATOM 1176 O O . ALA A 1 165 ? -8.516 -5.474 14.738 1.00 98.62 165 ALA A O 1
ATOM 1177 N N . ALA A 1 166 ? -9.851 -4.167 15.994 1.00 98.38 166 ALA A N 1
ATOM 1178 C CA . ALA A 1 166 ? -11.095 -4.836 15.627 1.00 98.38 166 ALA A CA 1
ATOM 1179 C C . ALA A 1 166 ? -11.371 -4.741 14.118 1.00 98.38 166 ALA A C 1
ATOM 1181 O O . ALA A 1 166 ? -11.899 -5.675 13.515 1.00 98.38 166 ALA A O 1
ATOM 1182 N N . TYR A 1 167 ? -11.003 -3.620 13.494 1.00 98.62 167 TYR A N 1
ATOM 1183 C CA . TYR A 1 167 ? -11.112 -3.406 12.055 1.00 98.62 167 TYR A CA 1
ATOM 1184 C C . TYR A 1 167 ? -10.176 -4.281 11.233 1.00 98.62 167 TYR A C 1
ATOM 1186 O O . TYR A 1 167 ? -10.612 -4.882 10.257 1.00 98.62 167 TYR A O 1
ATOM 1194 N N . LEU A 1 168 ? -8.907 -4.388 11.606 1.00 98.62 168 LEU A N 1
ATOM 1195 C CA . LEU A 1 168 ? -7.964 -5.202 10.851 1.00 98.62 168 LEU A CA 1
ATOM 1196 C C . LEU A 1 168 ? -8.190 -6.701 11.077 1.00 98.62 168 LEU A C 1
ATOM 1198 O O . LEU A 1 168 ? -8.110 -7.466 10.120 1.00 98.62 168 LEU A O 1
ATOM 1202 N N . ALA A 1 169 ? -8.549 -7.114 12.298 1.00 98.06 169 ALA A N 1
ATOM 1203 C CA . ALA A 1 169 ? -8.760 -8.521 12.640 1.00 98.06 169 ALA A CA 1
ATOM 1204 C C . ALA A 1 169 ? -9.935 -9.169 11.888 1.00 98.06 169 ALA A C 1
ATOM 1206 O O . ALA A 1 169 ? -9.932 -10.380 11.678 1.00 98.06 169 ALA A O 1
ATOM 1207 N N . ARG A 1 170 ? -10.932 -8.376 11.473 1.00 97.06 170 ARG A N 1
ATOM 1208 C CA . ARG A 1 170 ? -12.095 -8.852 10.704 1.00 97.06 170 ARG A CA 1
ATOM 1209 C C . ARG A 1 170 ? -11.883 -8.846 9.187 1.00 97.06 170 ARG A C 1
ATOM 1211 O O . ARG A 1 170 ? -12.771 -9.288 8.465 1.00 97.06 170 ARG A O 1
ATOM 1218 N N . LYS A 1 171 ? -10.766 -8.304 8.690 1.00 97.56 171 LYS A N 1
ATOM 1219 C CA . LYS A 1 171 ? -10.492 -8.233 7.250 1.00 97.56 171 LYS A CA 1
ATOM 1220 C C . LYS A 1 171 ? -9.771 -9.482 6.775 1.00 97.56 171 LYS A C 1
ATOM 1222 O O . LYS A 1 171 ? -8.738 -9.863 7.315 1.00 97.56 171 LYS A O 1
ATOM 1227 N N . ASP A 1 172 ? -10.277 -10.052 5.695 1.00 96.25 172 ASP A N 1
ATOM 1228 C CA . ASP A 1 172 ? -9.625 -11.100 4.916 1.00 96.25 172 ASP A CA 1
ATOM 1229 C C . ASP A 1 172 ? -8.937 -10.537 3.660 1.00 96.25 172 ASP A C 1
ATOM 1231 O O . ASP A 1 172 ? -8.145 -11.220 3.027 1.00 96.25 172 ASP A O 1
ATOM 1235 N N . ASN A 1 173 ? -9.163 -9.274 3.310 1.00 96.88 173 ASN A N 1
ATOM 1236 C CA . ASN A 1 173 ? -8.683 -8.645 2.081 1.00 96.88 173 ASN A CA 1
ATOM 1237 C C . ASN A 1 173 ? -7.530 -7.652 2.324 1.00 96.88 173 ASN A C 1
ATOM 1239 O O . ASN A 1 173 ? -7.520 -6.529 1.814 1.00 96.88 173 ASN A O 1
ATOM 1243 N N . LEU A 1 174 ? -6.542 -8.066 3.119 1.00 98.12 174 LEU A N 1
ATOM 1244 C CA . LEU A 1 174 ? -5.304 -7.317 3.328 1.00 98.12 174 LEU A CA 1
ATOM 1245 C C . LEU A 1 174 ? -4.177 -7.900 2.477 1.00 98.12 174 LEU A C 1
ATOM 1247 O O . LEU A 1 174 ? -4.011 -9.119 2.397 1.00 98.12 174 LEU A O 1
ATOM 1251 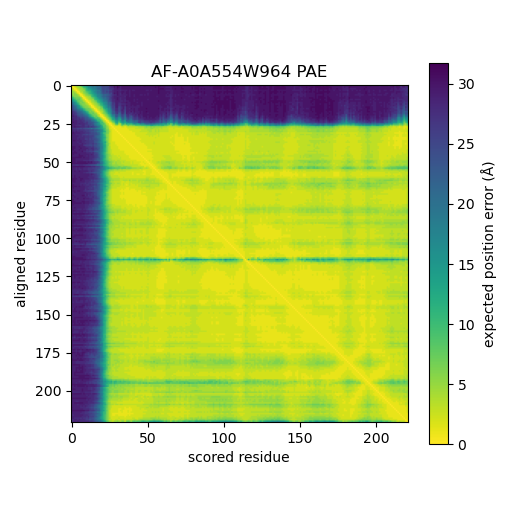N N . TYR A 1 175 ? -3.366 -7.026 1.885 1.00 97.75 175 TYR A N 1
ATOM 1252 C CA . TYR A 1 175 ? -2.312 -7.418 0.957 1.00 97.75 175 TYR A CA 1
ATOM 1253 C C . TYR A 1 175 ? -1.018 -6.654 1.204 1.00 97.75 175 TYR A C 1
ATOM 1255 O O . TYR A 1 175 ? -1.010 -5.523 1.684 1.00 97.75 175 TYR A O 1
ATOM 1263 N N . THR A 1 176 ? 0.098 -7.260 0.821 1.00 97.00 176 THR A N 1
ATOM 1264 C CA . THR A 1 176 ? 1.386 -6.571 0.704 1.00 97.00 176 THR A CA 1
ATOM 1265 C C . THR A 1 176 ? 2.223 -7.227 -0.385 1.00 97.00 176 THR A C 1
ATOM 1267 O O . THR A 1 176 ? 1.867 -8.289 -0.903 1.00 97.00 176 THR A O 1
ATOM 1270 N N . ALA A 1 177 ? 3.355 -6.614 -0.708 1.00 93.75 177 ALA A N 1
ATOM 1271 C CA . ALA A 1 177 ? 4.360 -7.219 -1.557 1.00 93.75 177 ALA A CA 1
ATOM 1272 C C . ALA A 1 177 ? 5.723 -7.260 -0.864 1.00 93.75 177 ALA A C 1
ATOM 1274 O O . ALA A 1 177 ? 6.107 -6.327 -0.158 1.00 93.75 177 ALA A O 1
ATOM 1275 N N . THR A 1 178 ? 6.465 -8.336 -1.106 1.00 92.88 178 THR A N 1
ATOM 1276 C CA . THR A 1 178 ? 7.855 -8.505 -0.672 1.00 92.88 178 THR A CA 1
ATOM 1277 C C . THR A 1 178 ? 8.743 -8.852 -1.867 1.00 92.88 178 THR A C 1
ATOM 1279 O O . THR A 1 178 ? 8.255 -9.057 -2.980 1.00 92.88 178 THR A O 1
ATOM 1282 N N . VAL A 1 179 ? 10.060 -8.878 -1.661 1.00 91.69 179 VAL A N 1
ATOM 1283 C CA . VAL A 1 179 ? 11.024 -9.274 -2.693 1.00 91.69 179 VAL A CA 1
ATOM 1284 C C . VAL A 1 179 ? 11.908 -10.388 -2.154 1.00 91.69 179 VAL A C 1
ATOM 1286 O O . VAL A 1 179 ? 12.613 -10.206 -1.164 1.00 91.69 179 VAL A O 1
ATOM 1289 N N . ASN A 1 180 ? 11.911 -11.521 -2.850 1.00 92.56 180 ASN A N 1
ATOM 1290 C CA . ASN A 1 180 ? 12.924 -12.551 -2.715 1.00 92.56 180 ASN A CA 1
ATOM 1291 C C . ASN A 1 180 ? 14.033 -12.267 -3.738 1.00 92.56 180 ASN A C 1
ATOM 1293 O O . ASN A 1 180 ? 13.974 -12.674 -4.900 1.00 92.56 180 ASN A O 1
ATOM 1297 N N . ALA A 1 181 ? 15.045 -11.517 -3.301 1.00 89.69 181 ALA A N 1
ATOM 1298 C CA . ALA A 1 181 ? 16.145 -11.104 -4.164 1.00 89.69 181 ALA A CA 1
ATOM 1299 C C . ALA A 1 181 ? 17.086 -12.260 -4.538 1.00 89.69 181 ALA A C 1
ATOM 1301 O O . ALA A 1 181 ? 17.820 -12.121 -5.517 1.00 89.69 181 ALA A O 1
ATOM 1302 N N . GLN A 1 182 ? 17.085 -13.367 -3.786 1.00 90.94 182 GLN A N 1
ATOM 1303 C CA . GLN A 1 182 ? 17.883 -14.555 -4.100 1.00 90.94 182 GLN A CA 1
ATOM 1304 C C . GLN A 1 182 ? 17.307 -15.254 -5.332 1.00 90.94 182 GLN A C 1
ATOM 1306 O O . GLN A 1 182 ? 18.022 -15.429 -6.316 1.00 90.94 182 GLN A O 1
ATOM 1311 N N . ASP A 1 183 ? 15.993 -15.485 -5.331 1.00 93.62 183 ASP A N 1
ATOM 1312 C CA . ASP A 1 183 ? 15.286 -16.144 -6.436 1.00 93.62 183 ASP A CA 1
ATOM 1313 C C . ASP A 1 183 ? 14.844 -15.178 -7.546 1.00 93.62 183 ASP A C 1
ATOM 1315 O O . ASP A 1 183 ? 14.287 -15.596 -8.559 1.00 93.62 183 ASP A O 1
ATOM 1319 N N . GLY A 1 184 ? 15.076 -13.874 -7.368 1.00 95.06 184 GLY A N 1
ATOM 1320 C CA . GLY A 1 184 ? 14.733 -12.854 -8.356 1.00 95.06 184 GLY A CA 1
ATOM 1321 C C . GLY A 1 184 ? 13.228 -12.672 -8.540 1.00 95.06 184 GLY A C 1
ATOM 1322 O O . GLY A 1 184 ? 12.767 -12.477 -9.665 1.00 95.06 184 GLY A O 1
ATOM 1323 N N . LYS A 1 185 ? 12.456 -12.756 -7.453 1.00 95.44 185 LYS A N 1
ATOM 1324 C CA . LYS A 1 185 ? 10.989 -12.711 -7.483 1.00 95.44 185 LYS A CA 1
ATOM 1325 C C . LYS A 1 185 ? 10.438 -11.611 -6.585 1.00 95.44 185 LYS A C 1
ATOM 1327 O O . LYS A 1 185 ? 10.860 -11.468 -5.439 1.00 95.44 185 LYS A O 1
ATOM 1332 N N . ALA A 1 186 ? 9.439 -10.887 -7.077 1.00 94.06 186 ALA A N 1
ATOM 1333 C CA . ALA A 1 186 ? 8.529 -10.127 -6.231 1.00 94.06 186 ALA A CA 1
ATOM 1334 C C . ALA A 1 186 ? 7.347 -11.026 -5.850 1.00 94.06 186 ALA A C 1
ATOM 1336 O O . ALA A 1 186 ? 6.805 -11.735 -6.697 1.00 94.06 186 ALA A O 1
ATOM 1337 N N . LEU A 1 187 ? 6.959 -11.017 -4.580 1.00 95.44 187 LEU A N 1
ATOM 1338 C CA . LEU A 1 187 ? 5.914 -11.879 -4.037 1.00 95.44 187 LEU A CA 1
ATOM 1339 C C . LEU A 1 187 ? 4.748 -11.016 -3.576 1.00 95.44 187 LEU A C 1
ATOM 1341 O O . LEU A 1 187 ? 4.953 -10.041 -2.856 1.00 95.44 187 LEU A O 1
ATOM 1345 N N . VAL A 1 188 ? 3.530 -11.382 -3.960 1.00 96.00 188 VAL A N 1
ATOM 1346 C CA . VAL A 1 188 ? 2.302 -10.755 -3.466 1.00 96.00 188 VAL A CA 1
ATOM 1347 C C . VAL A 1 188 ? 1.695 -11.662 -2.416 1.00 96.00 188 VAL A C 1
ATOM 1349 O O . VAL A 1 188 ? 1.452 -12.841 -2.671 1.00 96.00 188 VAL A O 1
ATOM 1352 N N . HIS A 1 189 ? 1.421 -11.109 -1.242 1.00 97.56 189 HIS A N 1
ATOM 1353 C CA . HIS A 1 189 ? 0.871 -11.847 -0.116 1.00 97.56 189 HIS A CA 1
ATOM 1354 C C . HIS A 1 189 ? -0.548 -11.385 0.176 1.00 97.56 189 HIS A C 1
ATOM 1356 O O . HIS A 1 189 ? -0.817 -10.184 0.182 1.00 97.56 189 HIS A O 1
ATOM 1362 N N . GLN A 1 190 ? -1.413 -12.337 0.514 1.00 97.50 190 GLN A N 1
ATOM 1363 C CA . GLN A 1 190 ? -2.523 -12.057 1.414 1.00 97.50 190 GLN A CA 1
ATOM 1364 C C . GLN A 1 190 ? -1.968 -12.072 2.834 1.00 97.50 190 GLN A C 1
ATOM 1366 O O . GLN A 1 190 ? -1.229 -12.990 3.209 1.00 97.50 190 GLN A O 1
ATOM 1371 N N . VAL A 1 191 ? -2.314 -11.068 3.624 1.00 98.00 191 VAL A N 1
ATOM 1372 C CA . VAL A 1 191 ? -1.811 -10.909 4.986 1.00 98.00 191 VAL A CA 1
ATOM 1373 C C . VAL A 1 191 ? -2.950 -10.819 5.990 1.00 98.00 191 VAL A C 1
ATOM 1375 O O . VAL A 1 191 ? -4.100 -10.609 5.625 1.00 98.00 191 VAL A O 1
ATOM 1378 N N . ALA A 1 192 ? -2.621 -10.994 7.263 1.00 98.12 192 ALA A N 1
ATOM 1379 C CA . ALA A 1 192 ? -3.538 -10.804 8.375 1.00 98.12 192 ALA A CA 1
ATOM 1380 C C . ALA A 1 192 ? -2.854 -9.977 9.465 1.00 98.12 192 ALA A C 1
ATOM 1382 O O . ALA A 1 192 ? -1.637 -10.074 9.646 1.00 98.12 192 ALA A O 1
ATOM 1383 N N . VAL A 1 193 ? -3.641 -9.187 10.193 1.00 97.81 193 VAL A N 1
ATOM 1384 C CA . VAL A 1 193 ? -3.210 -8.464 11.395 1.00 97.81 193 VAL A CA 1
ATOM 1385 C C . VAL A 1 193 ? -4.229 -8.764 12.484 1.00 97.81 193 VAL A C 1
ATOM 1387 O O . VAL A 1 193 ? -5.404 -8.444 12.333 1.00 97.81 193 VAL A O 1
ATOM 1390 N N . ASN A 1 194 ? -3.795 -9.418 13.555 1.00 93.88 194 ASN A N 1
ATOM 1391 C CA . ASN A 1 194 ? -4.650 -9.808 14.672 1.00 93.88 194 ASN A CA 1
ATOM 1392 C C . ASN A 1 194 ? -3.916 -9.593 16.010 1.00 93.88 194 ASN A C 1
ATOM 1394 O O . ASN A 1 194 ? -2.847 -8.983 16.051 1.00 93.88 194 ASN A O 1
ATOM 1398 N N . ALA A 1 195 ? -4.484 -10.095 17.110 1.00 87.19 195 ALA A N 1
ATOM 1399 C CA . ALA A 1 195 ? -3.889 -9.976 18.444 1.00 87.19 195 ALA A CA 1
ATOM 1400 C C . ALA A 1 195 ? -2.496 -10.633 18.573 1.00 87.19 195 ALA A C 1
ATOM 1402 O O . ALA A 1 195 ? -1.698 -10.208 19.403 1.00 87.19 195 ALA A O 1
ATOM 1403 N N . GLU A 1 196 ? -2.181 -11.635 17.745 1.00 90.00 196 GLU A N 1
ATOM 1404 C CA . GLU A 1 196 ? -0.869 -12.305 17.705 1.00 90.00 196 GLU A CA 1
ATOM 1405 C C . GLU A 1 196 ? 0.178 -11.484 16.933 1.00 90.00 196 GLU A C 1
ATOM 1407 O O . GLU A 1 196 ? 1.373 -11.775 16.996 1.00 90.00 196 GLU A O 1
ATOM 1412 N N . GLY A 1 197 ? -0.265 -10.462 16.198 1.00 93.56 197 GLY A N 1
ATOM 1413 C CA . GLY A 1 197 ? 0.558 -9.602 15.362 1.00 93.56 197 GLY A CA 1
ATOM 1414 C C . GLY A 1 197 ? 0.192 -9.692 13.885 1.00 93.56 197 GLY A C 1
ATOM 1415 O O . GLY A 1 197 ? -0.894 -10.134 13.500 1.00 93.56 197 GLY A O 1
ATOM 1416 N N . GLN A 1 198 ? 1.108 -9.236 13.036 1.00 96.94 198 GLN A N 1
ATOM 1417 C CA . GLN A 1 198 ? 0.934 -9.295 11.591 1.00 96.94 198 GLN A CA 1
ATOM 1418 C C . GLN A 1 198 ? 1.659 -10.495 10.963 1.00 96.94 198 GLN A C 1
ATOM 1420 O O . GLN A 1 198 ? 2.791 -10.819 11.328 1.00 96.94 198 GLN A O 1
ATOM 1425 N N . LYS A 1 199 ? 1.032 -11.150 9.980 1.00 96.88 199 LYS A N 1
ATOM 1426 C CA . LYS A 1 199 ? 1.595 -12.327 9.301 1.00 96.88 199 LYS A CA 1
ATOM 1427 C C . LYS A 1 199 ? 1.184 -12.432 7.837 1.00 96.88 199 LYS A C 1
ATOM 1429 O O . LYS A 1 199 ? 0.115 -11.972 7.444 1.00 96.88 199 LYS A O 1
ATOM 1434 N N . SER A 1 200 ? 2.033 -13.076 7.036 1.00 96.06 200 SER A N 1
ATOM 1435 C CA . SER A 1 200 ? 1.643 -13.561 5.708 1.00 96.06 200 SER A CA 1
ATOM 1436 C C . SER A 1 200 ? 0.725 -14.766 5.886 1.00 96.06 200 SER A C 1
ATOM 1438 O O . SER A 1 200 ? 1.147 -15.766 6.458 1.00 96.06 200 SER A O 1
ATOM 1440 N N . ALA A 1 201 ? -0.507 -14.680 5.388 1.00 94.44 201 ALA A N 1
ATOM 1441 C CA . ALA A 1 201 ? -1.446 -15.798 5.401 1.00 94.44 201 ALA A CA 1
ATOM 1442 C C . ALA A 1 201 ? -1.148 -16.777 4.256 1.00 94.44 201 ALA A C 1
ATOM 1444 O O . ALA A 1 201 ? -1.124 -17.985 4.464 1.00 94.44 201 ALA A O 1
ATOM 1445 N N . ARG A 1 202 ? -0.873 -16.252 3.054 1.00 95.75 202 ARG A N 1
ATOM 1446 C CA . ARG A 1 202 ? -0.416 -17.029 1.891 1.00 95.75 202 ARG A CA 1
ATOM 1447 C C . ARG A 1 202 ? 0.216 -16.132 0.830 1.00 95.75 202 ARG A C 1
ATOM 1449 O O . ARG A 1 202 ? -0.118 -14.951 0.732 1.00 95.75 202 ARG A O 1
ATOM 1456 N N . VAL A 1 203 ? 1.083 -16.715 0.008 1.00 96.62 203 VAL A N 1
ATOM 1457 C CA . VAL A 1 203 ? 1.559 -16.094 -1.236 1.00 96.62 203 VAL A CA 1
ATOM 1458 C C . VAL A 1 203 ? 0.497 -16.320 -2.310 1.00 96.62 203 VAL A C 1
ATOM 1460 O O . VAL A 1 203 ? 0.063 -17.448 -2.523 1.00 96.62 203 VAL A O 1
ATOM 1463 N N . LEU A 1 204 ? 0.046 -15.244 -2.947 1.00 95.06 204 LEU A N 1
ATOM 1464 C CA . LEU A 1 204 ? -0.974 -15.281 -3.998 1.00 95.06 204 LEU A CA 1
ATOM 1465 C C . LEU A 1 204 ? -0.363 -15.320 -5.394 1.00 95.06 204 LEU A C 1
ATOM 1467 O O . LEU A 1 204 ? -0.933 -15.913 -6.304 1.00 95.06 204 LEU A O 1
ATOM 1471 N N . GLN A 1 205 ? 0.771 -14.646 -5.568 1.00 93.25 205 GLN A N 1
ATOM 1472 C CA . GLN A 1 205 ? 1.431 -14.531 -6.855 1.00 93.25 205 GLN A CA 1
ATOM 1473 C C . GLN A 1 205 ? 2.928 -14.331 -6.670 1.00 93.25 205 GLN A C 1
ATOM 1475 O O . GLN A 1 205 ? 3.370 -13.608 -5.775 1.00 93.25 205 GLN A O 1
ATOM 1480 N N . GLU A 1 206 ? 3.690 -14.926 -7.578 1.00 94.50 206 GLU A N 1
ATOM 1481 C CA . GLU A 1 206 ? 5.107 -14.654 -7.760 1.00 94.50 206 GLU A CA 1
ATOM 1482 C C . GLU A 1 206 ? 5.305 -13.981 -9.117 1.00 94.50 206 GLU A C 1
ATOM 1484 O O . GLU A 1 206 ? 4.798 -14.446 -10.139 1.00 94.50 206 GLU A O 1
ATOM 1489 N N . VAL A 1 207 ? 6.043 -12.879 -9.130 1.00 92.31 207 VAL A N 1
ATOM 1490 C CA . VAL A 1 207 ? 6.380 -12.133 -10.339 1.00 92.31 207 VAL A CA 1
ATOM 1491 C C . VAL A 1 207 ? 7.882 -12.230 -10.537 1.00 92.31 207 VAL A C 1
ATOM 1493 O O . VAL A 1 207 ? 8.658 -11.716 -9.728 1.00 92.31 207 VAL A O 1
ATOM 1496 N N . ALA A 1 208 ? 8.296 -12.891 -11.617 1.00 94.50 208 ALA A N 1
ATOM 1497 C CA . ALA A 1 208 ? 9.696 -12.922 -12.013 1.00 94.50 208 ALA A CA 1
ATOM 1498 C C . ALA A 1 208 ? 10.180 -11.492 -12.287 1.00 94.50 208 ALA A C 1
ATOM 1500 O O . ALA A 1 208 ? 9.607 -10.766 -13.103 1.00 94.50 208 ALA A O 1
ATOM 1501 N N . MET A 1 209 ? 11.236 -11.074 -11.597 1.00 96.00 209 MET A N 1
ATOM 1502 C CA . MET A 1 209 ? 11.812 -9.755 -11.796 1.00 96.00 209 MET A CA 1
ATOM 1503 C C . MET A 1 209 ? 12.713 -9.791 -13.023 1.00 96.00 209 MET A C 1
ATOM 1505 O O . MET A 1 209 ? 13.685 -10.544 -13.079 1.00 96.00 209 MET A O 1
ATOM 1509 N N . HIS A 1 210 ? 12.431 -8.927 -13.996 1.00 93.62 210 HIS A N 1
ATOM 1510 C CA . HIS A 1 210 ? 13.331 -8.724 -15.127 1.00 93.62 210 HIS A CA 1
ATOM 1511 C C . HIS A 1 210 ? 14.761 -8.407 -14.624 1.00 93.62 210 HIS A C 1
ATOM 1513 O O . HIS A 1 210 ? 14.893 -7.637 -13.666 1.00 93.62 210 HIS A O 1
ATOM 1519 N N . PRO A 1 211 ? 15.844 -8.905 -15.259 1.00 94.88 211 PRO A N 1
ATOM 1520 C CA . PRO A 1 211 ? 17.210 -8.745 -14.745 1.00 94.88 211 PRO A CA 1
ATOM 1521 C C . PRO A 1 211 ? 17.612 -7.299 -14.427 1.00 94.88 211 PRO A C 1
ATOM 1523 O O . PRO A 1 211 ? 18.288 -7.049 -13.431 1.00 94.88 211 PRO A O 1
ATOM 1526 N N . ARG A 1 212 ? 17.146 -6.325 -15.224 1.00 95.06 212 ARG A N 1
ATOM 1527 C CA . ARG A 1 212 ? 17.368 -4.894 -14.936 1.00 95.06 212 ARG A CA 1
ATOM 1528 C C . ARG A 1 212 ? 16.657 -4.434 -13.663 1.00 95.06 212 ARG A C 1
ATOM 1530 O O . ARG A 1 212 ? 17.251 -3.708 -12.877 1.00 95.06 212 ARG A O 1
ATOM 1537 N N . TRP A 1 213 ? 15.416 -4.865 -13.443 1.00 95.81 213 TRP A N 1
ATOM 1538 C CA . TRP A 1 213 ? 14.675 -4.542 -12.225 1.00 95.81 213 TRP A CA 1
ATOM 1539 C C . TRP A 1 213 ? 15.359 -5.152 -10.997 1.00 95.81 213 TRP A C 1
ATOM 1541 O O . TRP A 1 213 ? 15.629 -4.439 -10.032 1.00 95.81 213 TRP A O 1
ATOM 1551 N N . LEU A 1 214 ? 15.721 -6.436 -11.066 1.00 95.31 214 LEU A N 1
ATOM 1552 C CA . LEU A 1 214 ? 16.425 -7.128 -9.986 1.00 95.31 214 LEU A CA 1
ATOM 1553 C C . LEU A 1 214 ? 17.787 -6.490 -9.678 1.00 95.31 214 LEU A C 1
ATOM 1555 O O . LEU A 1 214 ? 18.127 -6.295 -8.513 1.00 95.31 214 LEU A O 1
ATOM 1559 N N . GLY A 1 215 ? 18.552 -6.131 -10.711 1.00 95.19 215 GLY A N 1
ATOM 1560 C CA . GLY A 1 215 ? 19.845 -5.465 -10.559 1.00 95.19 215 GLY A CA 1
ATOM 1561 C C . GLY A 1 215 ? 19.731 -4.103 -9.872 1.00 95.19 215 GLY A C 1
ATOM 1562 O O . GLY A 1 215 ? 20.510 -3.805 -8.967 1.00 95.19 215 GLY A O 1
ATOM 1563 N N . LEU A 1 216 ? 18.729 -3.301 -10.248 1.00 95.31 216 LEU A N 1
ATOM 1564 C CA . LEU A 1 216 ? 18.442 -2.028 -9.582 1.00 95.31 216 LEU A CA 1
ATOM 1565 C C . LEU A 1 216 ? 18.009 -2.234 -8.128 1.00 95.31 216 LEU A C 1
ATOM 1567 O O . LEU A 1 216 ? 18.500 -1.534 -7.247 1.00 95.31 216 LEU A O 1
ATOM 1571 N N . PHE A 1 217 ? 17.137 -3.210 -7.866 1.00 92.50 217 PHE A N 1
ATOM 1572 C CA . PHE A 1 217 ? 16.675 -3.509 -6.512 1.00 92.50 217 PHE A CA 1
ATOM 1573 C C . PHE A 1 217 ? 17.833 -3.916 -5.592 1.00 92.50 217 PHE A C 1
ATOM 1575 O O . PHE A 1 217 ? 17.981 -3.346 -4.515 1.00 92.50 217 PHE A O 1
ATOM 1582 N N . ARG A 1 218 ? 18.708 -4.831 -6.035 1.00 92.62 218 ARG A N 1
ATOM 1583 C CA . ARG A 1 218 ? 19.876 -5.293 -5.258 1.00 92.62 218 ARG A CA 1
ATOM 1584 C C . ARG A 1 218 ? 20.871 -4.177 -4.924 1.00 92.62 218 ARG A C 1
ATOM 1586 O O . ARG A 1 218 ? 21.561 -4.275 -3.923 1.00 92.62 218 ARG A O 1
ATOM 1593 N N . ARG A 1 219 ? 20.946 -3.126 -5.744 1.00 92.19 219 ARG A N 1
ATOM 1594 C CA . ARG A 1 219 ? 21.770 -1.931 -5.482 1.00 92.19 219 ARG A CA 1
ATOM 1595 C C . ARG A 1 219 ? 21.070 -0.877 -4.617 1.00 92.19 219 ARG A C 1
ATOM 1597 O O . ARG A 1 219 ? 21.688 0.126 -4.277 1.00 92.19 219 ARG A O 1
ATOM 1604 N N . SER A 1 220 ? 19.780 -1.055 -4.334 1.00 86.12 220 SER A N 1
ATOM 1605 C CA . SER A 1 220 ? 18.966 -0.116 -3.549 1.00 86.12 220 SER A CA 1
ATOM 1606 C C . SER A 1 220 ? 18.748 -0.534 -2.094 1.00 86.12 220 SER A C 1
ATOM 1608 O O . SER A 1 220 ? 18.163 0.246 -1.339 1.00 86.12 220 SER A O 1
ATOM 1610 N N . ILE A 1 221 ? 19.159 -1.756 -1.743 1.00 78.12 221 ILE A N 1
ATOM 1611 C CA . ILE A 1 221 ? 19.069 -2.342 -0.400 1.00 78.12 221 ILE A CA 1
ATOM 1612 C C . ILE A 1 221 ? 20.365 -2.153 0.380 1.00 78.12 221 ILE A C 1
ATOM 1614 O O . ILE A 1 221 ? 21.435 -2.109 -0.267 1.00 78.12 221 ILE A O 1
#

Sequence (221 aa):
MAFRVRTGAVALALGAALLAGGAHAQALSLGEQFALRGYTGQAFGSVMADLMKVDSPLILTNQTSICSSLAGAMAAQLVAKGGHPSVVATAKPEEASAAVQGHANAPALALIYGGQASVEDNYAMVKAALQEAAKVNYTGPIFFHLRVWGAKLPERAAKEDAAVAAYLARKDNLYTATVNAQDGKALVHQVAVNAEGQKSARVLQEVAMHPRWLGLFRRSI

Organism: NCBI:txid2588942

Solvent-accessible surface area (backbone atoms only — not comparable to full-atom values): 11939 Å² total; per-residue (Å²): 134,88,88,77,89,82,82,88,79,84,84,78,81,81,77,77,82,74,75,82,74,72,78,71,79,68,71,68,49,72,68,51,50,52,49,41,23,39,51,52,11,37,52,50,16,44,42,34,38,72,73,69,67,36,41,38,30,38,36,37,21,35,78,37,71,65,25,41,46,23,53,49,25,19,39,52,38,18,41,76,72,75,24,69,46,46,78,47,69,33,91,50,36,67,50,30,21,50,52,39,62,79,42,60,83,36,63,21,40,34,45,38,34,45,76,82,54,53,71,65,61,38,37,48,32,50,38,29,30,43,46,35,34,38,74,72,60,50,78,48,37,40,37,35,27,47,59,35,52,75,69,41,40,68,39,51,38,28,75,77,30,69,62,34,28,59,44,41,51,73,46,80,53,31,32,37,44,51,71,45,76,88,83,33,29,37,36,35,29,38,30,44,37,46,98,95,37,66,45,77,72,43,79,75,46,77,41,79,43,53,71,69,49,42,54,46,49,66,54,71,107

pLDDT: mean 89.5, std 16.84, range [36.38, 98.88]

Mean predicted aligned error: 7.69 Å

Radius of gyration: 25.23 Å; Cα contacts (8 Å, |Δi|>4): 398; chains: 1; bounding box: 110×37×39 Å

Nearest PDB structures (foldseek):
  9jti-assembly1_A  TM=7.365E-01  e=1.064E-04  Escherichia coli
  1usg-assembly1_A  TM=7.352E-01  e=1.881E-04  Escherichia coli
  2liv-assembly1_A  TM=7.224E-01  e=6.216E-04  Escherichia coli
  8z0g-assembly1_A  TM=7.225E-01  e=1.303E-03  Escherichia coli O157:H7
  3lmk-assembly1_B  TM=6.613E-01  e=3.430E-03  Homo sapiens